Protein AF-A0A3D0FY95-F1 (afdb_monomer_lite)

Secondary structure (DSSP, 8-state):
-EEEEEEESSSSSHHHHHHHHHHHHTTTTEEEEEEESS--PPPHHHHHHHHTTT---TTPPP-BHHHHHHTT--BSEEEE-S-TTTT--PPP-TTBS-EEE--PPPGGG--S-HHHHHHHHHHHHHHHHHHHHHHHHHT------PPPPP------------TTEEE-TTGGGGEEE-TTSS-EEES--GGGSSSHHHHHHTHHHHHHHHHHHHHHHHHT-TTSTT-PPBHHHHHHHHHHHHHHHSPPTTPPP-HHHHHHHHHHHHHHHT--EEEEEEEE-SSSTT---SHHHHHHHHHHHHTT--EEEEES--TT-TT--TTEEEEEEEEEE-TTSSSEEEEEEETTEEEEEEHHHHHHH-SS-EEEEEEEE--

Sequence (375 aa):
MIKVLFVCVHNSARSQMAEAFLNRLGNGDFIAESAGLEPGVLNPFVVKAMSEIGYDISQNPTKSVFDFFREGRTYRYVIKVCDQIHGQRCPVFPGALHAIDWNLEDPAQAEGSDEDKLQKAREIRDQIKARVEEFLENHRIVTTRLTSYMDDEPTHTNRFDRASGIALSNIDSFKILDKTSTHESWGARSSWYATEWQWKSGSGPVVATNYILYLFRNQLMNNSGNMKFDKDQCALLMEEVWRYVTPQPNEPLSTVRFSNGLHDYADYKGFNIHNRFMNVGDGLTFRTNLSPYVTFIEKSIKNDLPVSFLVIDKGEEENLENQTWYTLVAIESSDDSKRVFVDVLSENEIKRVDLMKWYQTSLGGGGFVSSVLEK

pLDDT: mean 78.45, std 17.65, range [23.23, 97.69]

Structure (mmCIF, N/CA/C/O backbone):
data_AF-A0A3D0FY95-F1
#
_entry.id   AF-A0A3D0FY95-F1
#
loop_
_atom_site.group_PDB
_atom_site.id
_atom_site.type_symbol
_atom_site.label_atom_id
_atom_site.label_alt_id
_atom_site.label_comp_id
_atom_site.label_asym_id
_atom_site.label_entity_id
_atom_site.label_seq_id
_atom_site.pdbx_PDB_ins_code
_atom_site.Cartn_x
_atom_site.Cartn_y
_atom_site.Cartn_z
_atom_site.occupancy
_atom_site.B_iso_or_equiv
_atom_site.auth_seq_id
_atom_site.auth_comp_id
_atom_site.auth_asym_id
_atom_site.auth_atom_id
_atom_site.pdbx_PDB_model_num
ATOM 1 N N . MET A 1 1 ? -22.203 1.501 5.067 1.00 70.38 1 MET A N 1
ATOM 2 C CA . MET A 1 1 ? -22.234 1.391 6.539 1.00 70.38 1 MET A CA 1
ATOM 3 C C . MET A 1 1 ? -20.849 0.987 7.025 1.00 70.38 1 MET A C 1
ATOM 5 O O . MET A 1 1 ? -20.309 0.001 6.535 1.00 70.38 1 MET A O 1
ATOM 9 N N . ILE A 1 2 ? -20.233 1.791 7.888 1.00 78.75 2 ILE A N 1
ATOM 10 C CA . ILE A 1 2 ? -18.832 1.667 8.309 1.00 78.75 2 ILE A CA 1
ATOM 11 C C . ILE A 1 2 ? -18.745 0.825 9.588 1.00 78.75 2 ILE A C 1
ATOM 13 O O . ILE A 1 2 ? -19.266 1.234 10.619 1.00 78.75 2 ILE A O 1
ATOM 17 N N . LYS A 1 3 ? -18.069 -0.332 9.547 1.00 88.25 3 LYS A N 1
ATOM 18 C CA . LYS A 1 3 ? -17.849 -1.158 10.748 1.00 88.25 3 LYS A CA 1
ATOM 19 C C . LYS A 1 3 ? -16.636 -0.672 11.548 1.00 88.25 3 LYS A C 1
ATOM 21 O O . LYS A 1 3 ? -15.547 -0.557 10.984 1.00 88.25 3 LYS A O 1
ATOM 26 N N . VAL A 1 4 ? -16.805 -0.451 12.846 1.00 90.75 4 VAL A N 1
ATOM 27 C CA . VAL A 1 4 ? -15.765 0.000 13.783 1.00 90.75 4 VAL A CA 1
ATOM 28 C C . VAL A 1 4 ? -15.653 -0.989 14.939 1.00 90.75 4 VAL A C 1
ATOM 30 O O . VAL A 1 4 ? -16.667 -1.375 15.507 1.00 90.75 4 VAL A O 1
ATOM 33 N N . LEU A 1 5 ? -14.437 -1.395 15.293 1.00 92.56 5 LEU A N 1
ATOM 34 C CA . LEU A 1 5 ? -14.151 -2.234 16.452 1.00 92.56 5 LEU A CA 1
ATOM 35 C C . LEU A 1 5 ? -13.398 -1.429 17.510 1.00 92.56 5 LEU A C 1
ATOM 37 O O . LEU A 1 5 ? -12.286 -0.977 17.263 1.00 92.56 5 LEU A O 1
ATOM 41 N N . PHE A 1 6 ? -13.953 -1.311 18.709 1.00 92.12 6 PHE A N 1
ATOM 42 C CA . PHE A 1 6 ? -13.253 -0.760 19.866 1.00 92.12 6 PHE A CA 1
ATOM 43 C C . PHE A 1 6 ? -12.564 -1.873 20.658 1.00 92.12 6 PHE A C 1
ATOM 45 O O . PHE A 1 6 ? -13.224 -2.758 21.204 1.00 92.12 6 PHE A O 1
ATOM 52 N N . VAL A 1 7 ? -11.239 -1.816 20.766 1.00 85.81 7 VAL A N 1
ATOM 53 C CA . VAL A 1 7 ? -10.442 -2.829 21.471 1.00 85.81 7 VAL A CA 1
ATOM 54 C C . VAL A 1 7 ? -9.915 -2.262 22.778 1.00 85.81 7 VAL A C 1
ATOM 56 O O . VAL A 1 7 ? -9.316 -1.184 22.806 1.00 85.81 7 VAL A O 1
ATOM 59 N N . CYS A 1 8 ? -10.108 -3.008 23.867 1.00 81.31 8 CYS A N 1
ATOM 60 C CA . CYS A 1 8 ? -9.356 -2.778 25.097 1.00 81.31 8 CYS A CA 1
ATOM 61 C C . CYS A 1 8 ? -8.835 -4.078 25.725 1.00 81.31 8 CYS A C 1
ATOM 63 O O . CYS A 1 8 ? -8.935 -5.134 25.110 1.00 81.31 8 CYS A O 1
ATOM 65 N N . VAL A 1 9 ? -8.252 -4.023 26.927 1.00 79.56 9 VAL A N 1
ATOM 66 C CA . VAL A 1 9 ? -7.772 -5.237 27.612 1.00 79.56 9 VAL A CA 1
ATOM 67 C C . VAL A 1 9 ? -8.953 -6.125 28.016 1.00 79.56 9 VAL A C 1
ATOM 69 O O . VAL A 1 9 ? -9.066 -7.243 27.529 1.00 79.56 9 VAL A O 1
ATOM 72 N N . HIS A 1 10 ? -9.885 -5.604 28.820 1.00 82.62 10 HIS A N 1
ATOM 73 C CA . HIS A 1 10 ? -10.921 -6.427 29.464 1.00 82.62 10 HIS A CA 1
ATOM 74 C C . HIS A 1 10 ? -12.315 -6.368 28.827 1.00 82.62 10 HIS A C 1
ATOM 76 O O . HIS A 1 10 ? -13.218 -7.084 29.246 1.00 82.62 10 HIS A O 1
ATOM 82 N N . ASN A 1 11 ? -12.541 -5.462 27.874 1.00 89.69 11 ASN A N 1
ATOM 83 C CA . ASN A 1 11 ? -13.871 -5.141 27.333 1.00 89.69 11 ASN A CA 1
ATOM 84 C C . ASN A 1 11 ? -14.953 -4.860 28.394 1.00 89.69 11 ASN A C 1
ATOM 86 O O . ASN A 1 11 ? -16.137 -5.069 28.155 1.00 89.69 11 ASN A O 1
ATOM 90 N N . SER A 1 12 ? -14.545 -4.351 29.558 1.00 87.56 12 SER A N 1
ATOM 91 C CA . SER A 1 12 ? -15.410 -4.131 30.722 1.00 87.56 12 SER A CA 1
ATOM 92 C C . SER A 1 12 ? -15.819 -2.674 30.947 1.00 87.56 12 SER A C 1
ATOM 94 O O . SER A 1 12 ? -16.666 -2.406 31.795 1.00 87.56 12 SER A O 1
ATOM 96 N N . ALA A 1 13 ? -15.196 -1.723 30.244 1.00 88.88 13 ALA A N 1
ATOM 97 C CA . ALA A 1 13 ? -15.361 -0.292 30.504 1.00 88.88 13 ALA A CA 1
ATOM 98 C C . ALA A 1 13 ? -15.285 0.552 29.219 1.00 88.88 13 ALA A C 1
ATOM 100 O O . ALA A 1 13 ? -16.272 0.699 28.505 1.00 88.88 13 ALA A O 1
ATOM 101 N N . ARG A 1 14 ? -14.096 1.080 28.899 1.00 90.06 14 ARG A N 1
ATOM 102 C CA . ARG A 1 14 ? -13.860 2.076 27.836 1.00 90.06 14 ARG A CA 1
ATOM 103 C C . ARG A 1 14 ? -14.440 1.674 26.475 1.00 90.06 14 ARG A C 1
ATOM 105 O O . ARG A 1 14 ? -15.158 2.449 25.852 1.00 90.06 14 ARG A O 1
ATOM 112 N N . SER A 1 15 ? -14.178 0.445 26.027 1.00 91.56 15 SER A N 1
ATOM 113 C CA . SER A 1 15 ? -14.644 -0.012 24.714 1.00 91.56 15 SER A CA 1
ATOM 114 C C . SER A 1 15 ? -16.159 -0.246 24.654 1.00 91.56 15 SER A C 1
ATOM 116 O O . SER A 1 15 ? -16.748 -0.034 23.600 1.00 91.56 15 SER A O 1
ATOM 118 N N . GLN A 1 16 ? -16.804 -0.572 25.781 1.00 95.06 16 GLN A N 1
ATOM 119 C CA . GLN A 1 16 ? -18.266 -0.695 25.882 1.00 95.06 16 GLN A CA 1
ATOM 120 C C . GLN A 1 16 ? -18.952 0.672 25.788 1.00 95.06 16 GLN A C 1
ATOM 122 O O . GLN A 1 16 ? -19.933 0.826 25.064 1.00 95.06 16 GLN A O 1
ATOM 127 N N . MET A 1 17 ? -18.406 1.685 26.476 1.00 95.50 17 MET A N 1
ATOM 128 C CA . MET A 1 17 ? -18.903 3.060 26.362 1.00 95.50 17 MET A CA 1
ATOM 129 C C . MET A 1 17 ? -18.782 3.566 24.920 1.00 95.50 17 MET A C 1
ATOM 131 O O . MET A 1 17 ? -19.734 4.121 24.378 1.00 95.50 17 MET A O 1
ATOM 135 N N . ALA A 1 18 ? -17.628 3.337 24.284 1.00 94.94 18 ALA A N 1
ATOM 136 C CA . ALA A 1 18 ? -17.370 3.776 22.916 1.00 94.94 18 ALA A CA 1
ATOM 137 C C . ALA A 1 18 ? -18.291 3.087 21.889 1.00 94.94 18 ALA A C 1
ATOM 139 O O . ALA A 1 18 ? -18.842 3.766 21.023 1.00 94.94 18 ALA A O 1
ATOM 140 N N . GLU A 1 19 ? -18.524 1.772 22.025 1.00 96.25 19 GLU A N 1
ATOM 141 C CA . GLU A 1 19 ? -19.503 1.028 21.215 1.00 96.25 19 GLU A CA 1
ATOM 142 C C . GLU A 1 19 ? -20.902 1.649 21.334 1.00 96.25 19 GLU A C 1
ATOM 144 O O . GLU A 1 19 ? -21.544 1.939 20.323 1.00 96.25 19 GLU A O 1
ATOM 149 N N . ALA A 1 20 ? -21.356 1.905 22.564 1.00 96.12 20 ALA A N 1
ATOM 150 C CA . ALA A 1 20 ? -22.682 2.456 22.824 1.00 96.12 20 ALA A CA 1
ATOM 151 C C . ALA A 1 20 ? -22.851 3.878 22.259 1.00 96.12 20 ALA A C 1
ATOM 153 O O . ALA A 1 20 ? -23.866 4.174 21.623 1.00 96.12 20 ALA A O 1
ATOM 154 N N . PHE A 1 21 ? -21.856 4.750 22.449 1.00 96.56 21 PHE A N 1
ATOM 155 C CA . PHE A 1 21 ? -21.890 6.106 21.906 1.00 96.56 21 PHE A CA 1
ATOM 156 C C . PHE A 1 21 ? -21.887 6.114 20.382 1.00 96.56 21 PHE A C 1
ATOM 158 O O . PHE A 1 21 ? -22.736 6.777 19.791 1.00 96.56 21 PHE A O 1
ATOM 165 N N . LEU A 1 22 ? -20.984 5.369 19.735 1.00 94.44 22 LEU A N 1
ATOM 166 C CA . LEU A 1 22 ? -20.865 5.415 18.279 1.00 94.44 22 LEU A CA 1
ATOM 167 C C . LEU A 1 22 ? -22.113 4.845 17.593 1.00 94.44 22 LEU A C 1
ATOM 169 O O . LEU A 1 22 ? -22.592 5.436 16.629 1.00 94.44 22 LEU A O 1
ATOM 173 N N . ASN A 1 23 ? -22.689 3.759 18.120 1.00 93.75 23 ASN A N 1
ATOM 174 C CA . ASN A 1 23 ? -23.927 3.195 17.576 1.00 93.75 23 ASN A CA 1
ATOM 175 C C . ASN A 1 23 ? -25.117 4.162 17.689 1.00 93.75 23 ASN A C 1
ATOM 177 O O . ASN A 1 23 ? -25.965 4.188 16.798 1.00 93.75 23 ASN A O 1
ATOM 181 N N . ARG A 1 24 ? -25.192 4.972 18.754 1.00 93.19 24 ARG A N 1
ATOM 182 C CA . ARG A 1 24 ? -26.292 5.932 18.928 1.00 93.19 24 ARG A CA 1
ATOM 183 C C . ARG A 1 24 ? -26.077 7.234 18.164 1.00 93.19 24 ARG A C 1
ATOM 185 O O . ARG A 1 24 ? -27.011 7.730 17.548 1.00 93.19 24 ARG A O 1
ATOM 192 N N . LEU A 1 25 ? -24.873 7.796 18.227 1.00 90.94 25 LEU A N 1
ATOM 193 C CA . LEU A 1 25 ? -24.543 9.091 17.624 1.00 90.94 25 LEU A CA 1
ATOM 194 C C . LEU A 1 25 ? -24.271 8.978 16.117 1.00 90.94 25 LEU A C 1
ATOM 196 O O . LEU A 1 25 ? -24.477 9.938 15.380 1.00 90.94 25 LEU A O 1
ATOM 200 N N . GLY A 1 26 ? -23.847 7.801 15.648 1.00 84.44 26 GLY A N 1
ATOM 201 C CA . GLY A 1 26 ? -23.534 7.535 14.246 1.00 84.44 26 GLY A CA 1
ATOM 202 C C . GLY A 1 26 ? -24.746 7.397 13.322 1.00 84.44 26 GLY A C 1
ATOM 203 O O . GLY A 1 26 ? -24.543 7.185 12.133 1.00 84.44 26 GLY A O 1
ATOM 204 N N . ASN A 1 27 ? -25.983 7.490 13.835 1.00 81.25 27 ASN A N 1
ATOM 205 C CA . ASN A 1 27 ? -27.241 7.556 13.068 1.00 81.25 27 ASN A CA 1
ATOM 206 C C . ASN A 1 27 ? -27.396 6.526 11.923 1.00 81.25 27 ASN A C 1
ATOM 208 O O . ASN A 1 27 ? -28.059 6.796 10.925 1.00 81.25 27 ASN A O 1
ATOM 212 N N . GLY A 1 28 ? -26.811 5.332 12.066 1.00 80.50 28 GLY A N 1
ATOM 213 C CA . GLY A 1 28 ? -26.878 4.262 11.062 1.00 80.50 28 GLY A CA 1
ATOM 214 C C . GLY A 1 28 ? -25.803 4.312 9.968 1.00 80.50 28 GLY A C 1
ATOM 215 O O . GLY A 1 28 ? -25.707 3.373 9.180 1.00 80.50 28 GLY A O 1
ATOM 216 N N . ASP A 1 29 ? -24.944 5.335 9.941 1.00 79.12 29 ASP A N 1
ATOM 217 C CA . ASP A 1 29 ? -23.782 5.378 9.042 1.00 79.12 29 ASP A CA 1
ATOM 218 C C . ASP A 1 29 ? -22.660 4.443 9.520 1.00 79.12 29 ASP A C 1
ATOM 220 O O . ASP A 1 29 ? -21.903 3.893 8.708 1.00 79.12 29 ASP A O 1
ATOM 224 N N . PHE A 1 30 ? -22.602 4.203 10.833 1.00 87.81 30 PHE A N 1
ATOM 225 C CA . PHE A 1 30 ? -21.614 3.372 11.516 1.00 87.81 30 PHE A CA 1
ATOM 226 C C . PHE A 1 30 ? -22.269 2.181 12.230 1.00 87.81 30 PHE A C 1
ATOM 228 O O . PHE A 1 30 ? -23.355 2.304 12.789 1.00 87.81 30 PHE A O 1
ATOM 235 N N . ILE A 1 31 ? -21.568 1.044 12.244 1.00 92.44 31 ILE A N 1
ATOM 236 C CA . ILE A 1 31 ? -21.821 -0.084 13.150 1.00 92.44 31 ILE A CA 1
ATOM 237 C C . ILE A 1 31 ? -20.593 -0.241 14.032 1.00 92.44 31 ILE A C 1
ATOM 239 O O . ILE A 1 31 ? -19.513 -0.560 13.535 1.00 92.44 31 ILE A O 1
ATOM 243 N N . ALA A 1 32 ? -20.762 -0.065 15.333 1.00 94.62 32 ALA A N 1
ATOM 244 C CA . ALA A 1 32 ? -19.720 -0.274 16.319 1.00 94.62 32 ALA A CA 1
ATOM 245 C C . ALA A 1 32 ? -19.859 -1.646 16.987 1.00 94.62 32 ALA A C 1
ATOM 247 O O . ALA A 1 32 ? -20.955 -2.055 17.364 1.00 94.62 32 ALA A O 1
ATOM 248 N N . GLU A 1 33 ? -18.731 -2.318 17.182 1.00 95.31 33 GLU A N 1
ATOM 249 C CA . GLU A 1 33 ? -18.579 -3.492 18.036 1.00 95.31 33 GLU A CA 1
ATOM 250 C C . GLU A 1 33 ? -17.403 -3.245 18.993 1.00 95.31 33 GLU A C 1
ATOM 252 O O . GLU A 1 33 ? -16.516 -2.443 18.704 1.00 95.31 33 GLU A O 1
ATOM 257 N N . SER A 1 34 ? -17.355 -3.929 20.132 1.00 93.75 34 SER A N 1
ATOM 258 C CA . SER A 1 34 ? -16.210 -3.897 21.043 1.00 93.75 34 SER A CA 1
ATOM 259 C C . SER A 1 34 ? -15.743 -5.289 21.441 1.00 93.75 34 SER A C 1
ATOM 261 O O . SER A 1 34 ? -16.528 -6.238 21.448 1.00 93.75 34 SER A O 1
ATOM 263 N N . ALA A 1 35 ? -14.452 -5.406 21.750 1.00 88.00 35 ALA A N 1
ATOM 264 C CA . ALA A 1 35 ? -13.840 -6.650 22.197 1.00 88.00 35 ALA A CA 1
ATOM 265 C C . ALA A 1 35 ? -12.638 -6.413 23.123 1.00 88.00 35 ALA A C 1
ATOM 267 O O . ALA A 1 35 ? -12.110 -5.300 23.240 1.00 88.00 35 ALA A O 1
ATOM 268 N N . GLY A 1 36 ? -12.240 -7.480 23.814 1.00 81.00 36 GLY A N 1
ATOM 269 C CA . GLY A 1 36 ? -11.175 -7.511 24.810 1.00 81.00 36 GLY A CA 1
ATOM 270 C C . GLY A 1 36 ? -10.150 -8.595 24.508 1.00 81.00 36 GLY A C 1
ATOM 271 O O . GLY A 1 36 ? -10.507 -9.640 23.963 1.00 81.00 36 GLY A O 1
ATOM 272 N N . LEU A 1 37 ? -8.890 -8.361 24.876 1.00 70.19 37 LEU A N 1
ATOM 273 C CA . LEU A 1 37 ? -7.862 -9.406 24.876 1.00 70.19 37 LEU A CA 1
ATOM 274 C C . LEU A 1 37 ? -8.186 -10.486 25.917 1.00 70.19 37 LEU A C 1
ATOM 276 O O . LEU A 1 37 ? -8.173 -11.674 25.606 1.00 70.19 37 LEU A O 1
ATOM 280 N N . GLU A 1 38 ? -8.536 -10.047 27.123 1.00 77.00 38 GLU A N 1
ATOM 281 C CA . GLU A 1 38 ? -8.868 -10.878 28.278 1.00 77.00 38 GLU A CA 1
ATOM 282 C C . GLU A 1 38 ? -10.241 -10.444 28.810 1.00 77.00 38 GLU A C 1
ATOM 284 O O . GLU A 1 38 ? -10.312 -9.674 29.769 1.00 77.00 38 GLU A O 1
ATOM 289 N N . PRO A 1 39 ? -11.353 -10.846 28.160 1.00 82.75 39 PRO A N 1
ATOM 290 C CA . PRO A 1 39 ? -12.690 -10.399 28.540 1.00 82.75 39 PRO A CA 1
ATOM 291 C C . PRO A 1 39 ? -12.965 -10.625 30.029 1.00 82.75 39 PRO A C 1
ATOM 293 O O . PRO A 1 39 ? -12.901 -11.748 30.523 1.00 82.75 39 PRO A O 1
ATOM 296 N N . GLY A 1 40 ? -13.250 -9.538 30.741 1.00 85.38 40 GLY A N 1
ATOM 297 C CA . GLY A 1 40 ? -13.528 -9.544 32.173 1.00 85.38 40 GLY A CA 1
ATOM 298 C C . GLY A 1 40 ? -15.020 -9.431 32.475 1.00 85.38 40 GLY A C 1
ATOM 299 O O . GLY A 1 40 ? -15.874 -9.679 31.626 1.00 85.38 40 GLY A O 1
ATOM 300 N N . VAL A 1 41 ? -15.339 -8.998 33.693 1.00 88.56 41 VAL A N 1
ATOM 301 C CA . VAL A 1 41 ? -16.712 -8.664 34.101 1.00 88.56 41 VAL A CA 1
ATOM 302 C C . VAL A 1 41 ? -16.996 -7.202 33.770 1.00 88.56 41 VAL A C 1
ATOM 304 O O . VAL A 1 41 ? -16.148 -6.340 34.009 1.00 88.56 41 VAL A O 1
ATOM 307 N N . LEU A 1 42 ? -18.182 -6.914 33.229 1.00 91.81 42 LEU A N 1
ATOM 308 C CA . LEU A 1 42 ? -18.624 -5.549 32.947 1.00 91.81 42 LEU A CA 1
ATOM 309 C C . LEU A 1 42 ? -18.599 -4.698 34.227 1.00 91.81 42 LEU A C 1
ATOM 311 O O . LEU A 1 42 ? -19.132 -5.097 35.262 1.00 91.81 42 LEU A O 1
ATOM 315 N N . ASN A 1 43 ? -17.967 -3.525 34.165 1.00 90.31 43 ASN A N 1
ATOM 316 C CA . ASN A 1 43 ? -17.759 -2.699 35.348 1.00 90.31 43 ASN A CA 1
ATOM 317 C C . ASN A 1 43 ? -19.092 -2.050 35.798 1.00 90.31 43 ASN A C 1
ATOM 319 O O . ASN A 1 43 ? -19.678 -1.277 35.033 1.00 90.31 43 ASN A O 1
ATOM 323 N N . PRO A 1 44 ? -19.565 -2.286 37.038 1.00 93.12 44 PRO A N 1
ATOM 324 C CA . PRO A 1 44 ? -20.855 -1.770 37.505 1.00 93.12 44 PRO A CA 1
ATOM 325 C C . PRO A 1 44 ? -20.913 -0.236 37.592 1.00 93.12 44 PRO A C 1
ATOM 327 O O . PRO A 1 44 ? -21.971 0.352 37.364 1.00 93.12 44 PRO A O 1
ATOM 330 N N . PHE A 1 45 ? -19.788 0.435 37.856 1.00 93.19 45 PHE A N 1
ATOM 331 C CA . PHE A 1 45 ? -19.717 1.901 37.860 1.00 93.19 45 PHE A CA 1
ATOM 332 C C . PHE A 1 45 ? -19.869 2.479 36.452 1.00 93.19 45 PHE A C 1
ATOM 334 O O . PHE A 1 45 ? -20.475 3.532 36.280 1.00 93.19 45 PHE A O 1
ATOM 341 N N . VAL A 1 46 ? -19.389 1.760 35.433 1.00 92.88 46 VAL A N 1
ATOM 342 C CA . VAL A 1 46 ? -19.565 2.124 34.020 1.00 92.88 46 VAL A CA 1
ATOM 343 C C . VAL A 1 46 ? -21.023 1.966 33.600 1.00 92.88 46 VAL A C 1
ATOM 345 O O . VAL A 1 46 ? -21.566 2.863 32.960 1.00 92.88 46 VAL A O 1
ATOM 348 N N . VAL A 1 47 ? -21.690 0.890 34.033 1.00 95.38 47 VAL A N 1
ATOM 349 C CA . VAL A 1 47 ? -23.137 0.706 33.823 1.00 95.38 47 VAL A CA 1
ATOM 350 C C . VAL A 1 47 ? -23.925 1.862 34.444 1.00 95.38 47 VAL A C 1
ATOM 352 O O . VAL A 1 47 ? -24.768 2.456 33.774 1.00 95.38 47 VAL A O 1
ATOM 355 N N . LYS A 1 48 ? -23.618 2.224 35.697 1.00 93.94 48 LYS A N 1
ATOM 356 C CA . LYS A 1 48 ? -24.278 3.334 36.401 1.00 93.94 48 LYS A CA 1
ATOM 357 C C . LYS A 1 48 ? -24.010 4.688 35.729 1.00 93.94 48 LYS A C 1
ATOM 359 O O . LYS A 1 48 ? -24.940 5.453 35.514 1.00 93.94 48 LYS A O 1
ATOM 364 N N . ALA A 1 49 ? -22.768 4.971 35.337 1.00 95.38 49 ALA A N 1
ATOM 365 C CA . ALA A 1 49 ? -22.415 6.222 34.664 1.00 95.38 49 ALA A CA 1
ATOM 366 C C . ALA A 1 49 ? -23.077 6.360 33.279 1.00 95.38 49 ALA A C 1
ATOM 368 O O . ALA A 1 49 ? -23.448 7.465 32.882 1.00 95.38 49 ALA A O 1
ATOM 369 N N . MET A 1 50 ? -23.234 5.265 32.529 1.00 97.12 50 MET A N 1
ATOM 370 C CA . MET A 1 50 ? -23.919 5.280 31.229 1.00 97.12 50 MET A CA 1
ATOM 371 C C . MET A 1 50 ? -25.442 5.405 31.383 1.00 97.12 50 MET A C 1
ATOM 373 O O . MET A 1 50 ? -26.077 6.133 30.615 1.00 97.12 50 MET A O 1
ATOM 377 N N . SER A 1 51 ? -26.036 4.770 32.399 1.00 96.25 51 SER A N 1
ATOM 378 C CA . SER A 1 51 ? -27.483 4.849 32.630 1.00 96.25 51 SER A CA 1
ATOM 379 C C . SER A 1 51 ? -27.939 6.253 33.042 1.00 96.25 51 SER A C 1
ATOM 381 O O . SER A 1 51 ? -29.011 6.681 32.614 1.00 96.25 51 SER A O 1
ATOM 383 N N . GLU A 1 52 ? -27.100 7.013 33.759 1.00 96.31 52 GLU A N 1
ATOM 384 C CA . GLU A 1 52 ? -27.338 8.429 34.101 1.00 96.31 52 GLU A CA 1
ATOM 385 C C . GLU A 1 52 ? -27.624 9.312 32.875 1.00 96.31 52 GLU A C 1
ATOM 387 O O . GLU A 1 52 ? -28.380 10.276 32.970 1.00 96.31 52 GLU A O 1
ATOM 392 N N . ILE A 1 53 ? -27.051 8.975 31.715 1.00 95.69 53 ILE A N 1
ATOM 393 C CA . ILE A 1 53 ? -27.240 9.706 30.453 1.00 95.69 53 ILE A CA 1
ATOM 394 C C . ILE A 1 53 ? -28.117 8.938 29.450 1.00 95.69 53 ILE A C 1
ATOM 396 O O . ILE A 1 53 ? -28.143 9.253 28.259 1.00 95.69 53 ILE A O 1
ATOM 400 N N . GLY A 1 54 ? -28.846 7.924 29.924 1.00 94.81 54 GLY A N 1
ATOM 401 C CA . GLY A 1 54 ? -29.838 7.186 29.146 1.00 94.81 54 GLY A CA 1
ATOM 402 C C . GLY A 1 54 ? -29.267 6.132 28.196 1.00 94.81 54 GLY A C 1
ATOM 403 O O . GLY A 1 54 ? -29.905 5.846 27.180 1.00 94.81 54 GLY A O 1
ATOM 404 N N . TYR A 1 55 ? -28.085 5.578 28.479 1.00 94.75 55 TYR A N 1
ATOM 405 C CA . TYR A 1 55 ? -27.509 4.440 27.756 1.00 94.75 55 TYR A CA 1
ATO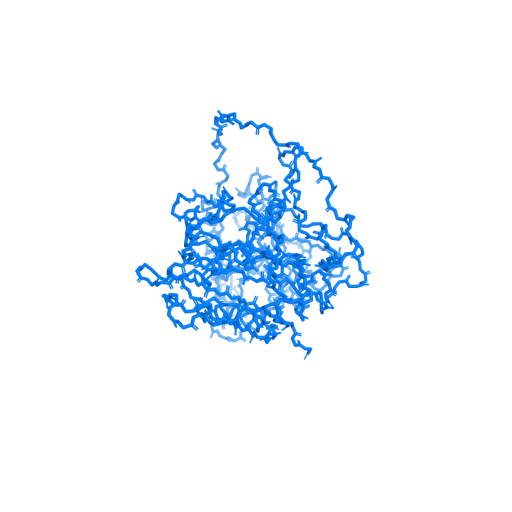M 406 C C . TYR A 1 55 ? -27.503 3.210 28.667 1.00 94.75 55 TYR A C 1
ATOM 408 O O . TYR A 1 55 ? -26.771 3.168 29.655 1.00 94.75 55 TYR A O 1
ATOM 416 N N . ASP A 1 56 ? -28.304 2.200 28.332 1.00 93.56 56 ASP A N 1
ATOM 417 C CA . ASP A 1 56 ? -28.272 0.919 29.036 1.00 93.56 56 ASP A CA 1
ATOM 418 C C . ASP A 1 56 ? -27.280 -0.027 28.356 1.00 93.56 56 ASP A C 1
ATOM 420 O O . ASP A 1 56 ? -27.458 -0.413 27.203 1.00 93.56 56 ASP A O 1
ATOM 424 N N . ILE A 1 57 ? -26.223 -0.374 29.086 1.00 94.75 57 ILE A N 1
ATOM 425 C CA . ILE A 1 57 ? -25.217 -1.364 28.684 1.00 94.75 57 ILE A CA 1
ATOM 426 C C . ILE A 1 57 ? -25.200 -2.567 29.635 1.00 94.75 57 ILE A C 1
ATOM 428 O O . ILE A 1 57 ? -24.310 -3.403 29.540 1.00 94.75 57 ILE A O 1
ATOM 432 N N . SER A 1 58 ? -26.149 -2.661 30.577 1.00 92.69 58 SER A N 1
ATOM 433 C CA . SER A 1 58 ? -26.132 -3.643 31.673 1.00 92.69 58 SER A CA 1
ATOM 434 C C . SER A 1 58 ? -26.156 -5.100 31.205 1.00 92.69 58 SER A C 1
ATOM 436 O O . SER A 1 58 ? -25.681 -5.978 31.922 1.00 92.69 58 SER A O 1
ATOM 438 N N . GLN A 1 59 ? -26.689 -5.348 30.005 1.00 92.69 59 GLN A N 1
ATOM 439 C CA . GLN A 1 59 ? -26.779 -6.669 29.378 1.00 92.69 59 GLN A CA 1
ATOM 440 C C . GLN A 1 59 ? -25.714 -6.901 28.297 1.00 92.69 59 GLN A C 1
ATOM 442 O O . GLN A 1 59 ? -25.751 -7.923 27.611 1.00 92.69 59 GLN A O 1
ATOM 447 N N . ASN A 1 60 ? -24.769 -5.972 28.111 1.00 93.00 60 ASN A N 1
ATOM 448 C CA . ASN A 1 60 ? -23.740 -6.140 27.095 1.00 93.00 60 ASN A CA 1
ATOM 449 C C . ASN A 1 60 ? -22.770 -7.261 27.494 1.00 93.00 60 ASN A C 1
ATOM 451 O O . ASN A 1 60 ? -22.193 -7.215 28.586 1.00 93.00 60 ASN A O 1
ATOM 455 N N . PRO A 1 61 ? -22.517 -8.240 26.608 1.00 90.94 61 PRO A N 1
ATOM 456 C CA . PRO A 1 61 ? -21.502 -9.245 26.860 1.00 90.94 61 PRO A CA 1
ATOM 457 C C . PRO A 1 61 ? -20.104 -8.634 26.730 1.00 90.94 61 PRO A C 1
ATOM 459 O O . PRO A 1 61 ? -19.858 -7.764 25.885 1.00 90.94 61 PRO A O 1
ATOM 462 N N . THR A 1 62 ? -19.167 -9.145 27.524 1.00 90.88 62 THR A N 1
ATOM 463 C CA . THR A 1 62 ? -17.739 -8.955 27.276 1.00 90.88 62 THR A CA 1
ATOM 464 C C . THR A 1 62 ? -17.282 -10.011 26.267 1.00 90.88 62 THR A C 1
ATOM 466 O O . THR A 1 62 ? -17.578 -11.197 26.397 1.00 90.88 62 THR A O 1
ATOM 469 N N . LYS A 1 63 ? -16.639 -9.567 25.187 1.00 90.62 63 LYS A N 1
ATOM 470 C CA . LYS A 1 63 ? -16.389 -10.366 23.977 1.00 90.62 63 LYS A CA 1
ATOM 471 C C . LYS A 1 63 ? -14.890 -10.503 23.742 1.00 90.62 63 LYS A C 1
ATOM 473 O O . LYS A 1 63 ? -14.156 -9.529 23.922 1.00 90.62 63 LYS A O 1
ATOM 478 N N . SER A 1 64 ? -14.421 -11.684 23.330 1.00 81.75 64 SER A N 1
ATOM 479 C CA . SER A 1 64 ? -13.003 -11.877 23.010 1.00 81.75 64 SER A CA 1
ATOM 480 C C . SER A 1 64 ? -12.682 -11.387 21.608 1.00 81.75 64 SER A C 1
ATOM 482 O O . SER A 1 64 ? -13.344 -11.732 20.630 1.00 81.75 64 SER A O 1
ATOM 484 N N . VAL A 1 65 ? -11.589 -10.641 21.498 1.00 74.50 65 VAL A N 1
ATOM 485 C CA . VAL A 1 65 ? -11.034 -10.220 20.211 1.00 74.50 65 VAL A CA 1
ATOM 486 C C . VAL A 1 65 ? -10.622 -11.424 19.350 1.00 74.50 65 VAL A C 1
ATOM 488 O O . VAL A 1 65 ? -10.721 -11.376 18.126 1.00 74.50 65 VAL A O 1
ATOM 491 N N . PHE A 1 66 ? -10.237 -12.542 19.975 1.00 69.81 66 PHE A N 1
ATOM 492 C CA . PHE A 1 66 ? -9.884 -13.775 19.269 1.00 69.81 66 PHE A CA 1
ATOM 493 C C . PHE A 1 66 ? -11.097 -14.486 18.665 1.00 69.81 66 PHE A C 1
ATOM 495 O O . PHE A 1 66 ? -10.945 -15.160 17.648 1.00 69.81 66 PHE A O 1
ATOM 502 N N . ASP A 1 67 ? -12.286 -14.337 19.255 1.00 74.06 67 ASP A N 1
ATOM 503 C CA . ASP A 1 67 ? -13.518 -14.897 18.687 1.00 74.06 67 ASP A CA 1
ATOM 504 C C . ASP A 1 67 ? -13.851 -14.187 17.375 1.00 74.06 67 ASP A C 1
ATOM 506 O O . ASP A 1 67 ? -14.045 -14.831 16.347 1.00 74.06 67 ASP A O 1
ATOM 510 N N . PHE A 1 68 ? -13.778 -12.854 17.372 1.00 76.94 68 PHE A N 1
ATOM 511 C CA . PHE A 1 68 ? -14.020 -12.047 16.174 1.00 76.94 68 PHE A CA 1
ATOM 512 C C . PHE A 1 68 ? -13.034 -12.370 15.054 1.00 76.94 68 PHE A C 1
ATOM 514 O O . PHE A 1 68 ? -13.417 -12.418 13.885 1.00 76.94 68 PHE A O 1
ATOM 521 N N . PHE A 1 69 ? -11.775 -12.620 15.418 1.00 65.88 69 PHE A N 1
ATOM 522 C CA . PHE A 1 69 ? -10.758 -13.048 14.470 1.00 65.88 69 PHE A CA 1
ATOM 523 C C . PHE A 1 69 ? -11.057 -14.445 13.898 1.00 65.88 69 PHE A C 1
ATOM 525 O O . PHE A 1 69 ? -11.031 -14.621 12.682 1.00 65.88 69 PHE A O 1
ATOM 532 N N . ARG A 1 70 ? -11.405 -15.427 14.745 1.00 64.88 70 ARG A N 1
ATOM 533 C CA . ARG A 1 70 ? -11.764 -16.794 14.313 1.00 64.88 70 ARG A CA 1
ATOM 534 C C . ARG A 1 70 ? -12.995 -16.834 13.407 1.00 64.88 70 ARG A C 1
ATOM 536 O O . ARG A 1 70 ? -13.087 -17.697 12.542 1.00 64.88 70 ARG A O 1
ATOM 543 N N . GLU A 1 71 ? -13.914 -15.896 13.586 1.00 71.19 71 GLU A N 1
ATOM 544 C CA . GLU A 1 71 ? -15.107 -15.738 12.752 1.00 71.19 71 GLU A CA 1
ATOM 545 C C . GLU A 1 71 ? -14.841 -15.015 11.418 1.00 71.19 71 GLU A C 1
ATOM 547 O O . GLU A 1 71 ? -15.754 -14.877 10.605 1.00 71.19 71 GLU A O 1
ATOM 552 N N . GLY A 1 72 ? -13.615 -14.536 11.177 1.00 62.16 72 GLY A N 1
ATOM 553 C CA . GLY A 1 72 ? -13.256 -13.822 9.949 1.00 62.16 72 GLY A CA 1
ATOM 554 C C . GLY A 1 72 ? -13.887 -12.431 9.838 1.00 62.16 72 GLY A C 1
ATOM 555 O O . GLY A 1 72 ? -14.094 -11.934 8.730 1.00 62.16 72 GLY A O 1
ATOM 556 N N . ARG A 1 73 ? -14.233 -11.793 10.966 1.00 75.94 73 ARG A N 1
ATOM 557 C CA . ARG A 1 73 ? -14.828 -10.448 10.963 1.00 75.94 73 ARG A CA 1
ATOM 558 C C . ARG A 1 73 ? -13.808 -9.403 10.507 1.00 75.94 73 ARG A C 1
ATOM 560 O O . ARG A 1 73 ? -12.659 -9.418 10.935 1.00 75.94 73 ARG A O 1
ATOM 567 N N . THR A 1 74 ? -14.260 -8.440 9.706 1.00 71.31 74 THR A N 1
ATOM 568 C CA . THR A 1 74 ? -13.436 -7.324 9.209 1.00 71.31 74 THR A CA 1
ATOM 569 C C . THR A 1 74 ? -14.009 -5.974 9.629 1.00 71.31 74 THR A C 1
ATOM 571 O O . THR A 1 74 ? -15.232 -5.794 9.657 1.00 71.31 74 THR A O 1
ATOM 574 N N . TYR A 1 75 ? -13.132 -5.001 9.890 1.00 76.31 75 TYR A N 1
ATOM 575 C CA . TYR A 1 75 ? -13.510 -3.670 10.375 1.00 76.31 75 TYR A CA 1
ATOM 576 C C . TYR A 1 75 ? -12.796 -2.566 9.598 1.00 76.31 75 TYR A C 1
ATOM 578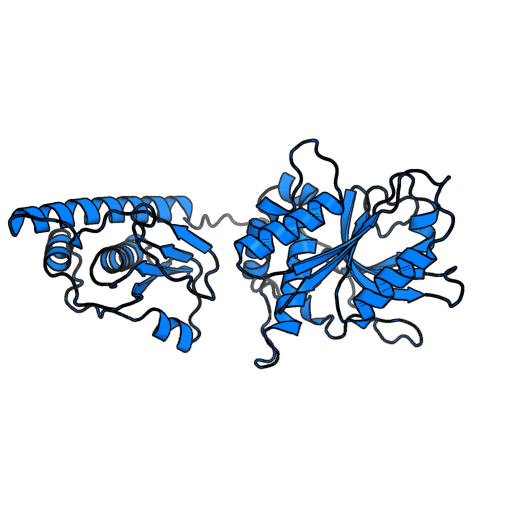 O O . TYR A 1 75 ? -11.601 -2.659 9.319 1.00 76.31 75 TYR A O 1
ATOM 586 N N . ARG A 1 76 ? -13.523 -1.483 9.293 1.00 72.31 76 ARG A N 1
ATOM 587 C CA . ARG A 1 76 ? -12.945 -0.283 8.675 1.00 72.31 76 ARG A CA 1
ATOM 588 C C . ARG A 1 76 ? -12.041 0.458 9.658 1.00 72.31 76 ARG A C 1
ATOM 590 O O . ARG A 1 76 ? -10.984 0.937 9.281 1.00 72.31 76 ARG A O 1
ATOM 597 N N . TYR A 1 77 ? -12.437 0.530 10.921 1.00 77.06 77 TYR A N 1
ATOM 598 C CA . TYR A 1 77 ? -11.620 1.126 11.972 1.00 77.06 77 TYR A CA 1
ATOM 599 C C . TYR A 1 77 ? -11.503 0.151 13.132 1.00 77.06 77 TYR A C 1
ATOM 601 O O . TYR A 1 77 ? -12.500 -0.417 13.563 1.00 77.06 77 TYR A O 1
ATOM 609 N N . VAL A 1 78 ? -10.296 -0.026 13.648 1.00 81.88 78 VAL A N 1
ATOM 610 C CA . VAL A 1 78 ? -10.023 -0.671 14.926 1.00 81.88 78 VAL A CA 1
ATOM 611 C C . VAL A 1 78 ? -9.439 0.390 15.841 1.00 81.88 78 VAL A C 1
ATOM 613 O O . VAL A 1 78 ? -8.336 0.883 15.625 1.00 81.88 78 VAL A O 1
ATOM 616 N N . ILE A 1 79 ? -10.200 0.780 16.850 1.00 85.25 79 ILE A N 1
ATOM 617 C CA . ILE A 1 79 ? -9.847 1.860 17.759 1.00 85.25 79 ILE A CA 1
ATOM 618 C C . ILE A 1 79 ? -9.412 1.243 19.085 1.00 85.25 79 ILE A C 1
ATOM 620 O O . ILE A 1 79 ? -10.214 0.674 19.828 1.00 85.25 79 ILE A O 1
ATOM 624 N N . LYS A 1 80 ? -8.120 1.347 19.379 1.00 82.06 80 LYS A N 1
ATOM 625 C CA . LYS A 1 80 ? -7.523 0.957 20.651 1.00 82.06 80 LYS A CA 1
ATOM 626 C C . LYS A 1 80 ? -7.796 2.064 21.664 1.00 82.06 80 LYS A C 1
ATOM 628 O O . LYS A 1 80 ? -7.311 3.187 21.540 1.00 82.06 80 LYS A O 1
ATOM 633 N N . VAL A 1 81 ? -8.583 1.740 22.685 1.00 75.44 81 VAL A N 1
ATOM 634 C CA . VAL A 1 81 ? -8.958 2.688 23.752 1.00 75.44 81 VAL A CA 1
ATOM 635 C C . VAL A 1 81 ? -8.136 2.486 25.031 1.00 75.44 81 VAL A C 1
ATOM 637 O O . VAL A 1 81 ? -8.500 2.992 26.087 1.00 75.44 81 VAL A O 1
ATOM 640 N N . CYS A 1 82 ? -7.049 1.714 24.948 1.00 69.00 82 CYS A N 1
ATOM 641 C CA . CYS A 1 82 ? -6.120 1.456 26.048 1.00 69.00 82 CYS A CA 1
ATOM 642 C C . CYS A 1 82 ? -5.115 2.590 26.229 1.00 69.00 82 CYS A C 1
ATOM 644 O O . CYS A 1 82 ? -4.844 3.335 25.291 1.00 69.00 82 CYS A O 1
ATOM 646 N N . ASP A 1 83 ? -4.488 2.632 27.399 1.00 60.28 83 ASP A N 1
ATOM 647 C CA . ASP A 1 83 ? -3.346 3.497 27.660 1.00 60.28 83 ASP A CA 1
ATOM 648 C C . ASP A 1 83 ? -2.047 2.759 27.298 1.00 60.28 83 ASP A C 1
ATOM 650 O O . ASP A 1 83 ? -1.521 1.961 28.081 1.00 60.28 83 ASP A O 1
ATOM 654 N N . GLN A 1 84 ? -1.548 2.984 26.079 1.00 50.38 84 GLN A N 1
ATOM 655 C CA . GLN A 1 84 ? -0.271 2.406 25.649 1.00 50.38 84 GLN A CA 1
ATOM 656 C C . GLN A 1 84 ? 0.938 3.108 26.292 1.00 50.38 84 GLN A C 1
ATOM 658 O O . GLN A 1 84 ? 2.016 2.516 26.352 1.00 50.38 84 GLN A O 1
ATOM 663 N N . ILE A 1 85 ? 0.765 4.330 26.809 1.00 38.91 85 ILE A N 1
ATOM 664 C CA . ILE A 1 85 ? 1.827 5.150 27.412 1.00 38.91 85 ILE A CA 1
ATOM 665 C C . ILE A 1 85 ? 2.261 4.549 28.760 1.00 38.91 85 ILE A C 1
ATOM 667 O O . ILE A 1 85 ? 3.445 4.569 29.088 1.00 38.91 85 ILE A O 1
ATOM 671 N N . HIS A 1 86 ? 1.339 3.900 29.478 1.00 40.84 86 HIS A N 1
ATOM 672 C CA . HIS A 1 86 ? 1.612 3.168 30.725 1.00 40.84 86 HIS A CA 1
ATOM 673 C C . HIS A 1 86 ? 1.799 1.649 30.534 1.00 40.84 86 HIS A C 1
ATOM 675 O O . HIS A 1 86 ? 1.694 0.873 31.484 1.00 40.84 86 HIS A O 1
ATOM 681 N N . GLY A 1 87 ? 2.099 1.196 29.310 1.00 40.91 87 GLY A N 1
ATOM 682 C CA . GLY A 1 87 ? 2.534 -0.181 29.051 1.00 40.91 87 GLY A CA 1
ATOM 683 C C . GLY A 1 87 ? 1.423 -1.225 28.881 1.00 40.91 87 GLY A C 1
ATOM 684 O O . GLY A 1 87 ? 1.728 -2.421 28.882 1.00 40.91 87 GLY A O 1
ATOM 685 N N . GLN A 1 88 ? 0.152 -0.831 28.689 1.00 50.06 88 GLN A N 1
ATOM 686 C CA . GLN A 1 88 ? -0.905 -1.792 28.341 1.00 50.06 88 GLN A CA 1
ATOM 687 C C . GLN A 1 88 ? -0.703 -2.303 26.901 1.00 50.06 88 GLN A C 1
ATOM 689 O O . GLN A 1 88 ? -0.927 -1.590 25.919 1.00 50.06 88 GLN A O 1
ATOM 694 N N . ARG A 1 89 ? -0.287 -3.569 26.762 1.00 46.16 89 ARG A N 1
ATOM 695 C CA . ARG A 1 89 ? -0.149 -4.249 25.464 1.00 46.16 89 ARG A CA 1
ATOM 696 C C . ARG A 1 89 ? -1.531 -4.609 24.918 1.00 46.16 89 ARG A C 1
ATOM 698 O O . ARG A 1 89 ? -2.090 -5.640 25.277 1.00 46.16 89 ARG A O 1
ATOM 705 N N . CYS A 1 90 ? -2.082 -3.764 24.049 1.00 50.03 90 CYS A N 1
ATOM 706 C CA . CYS A 1 90 ? -3.320 -4.078 23.332 1.00 50.03 90 CYS A CA 1
ATOM 707 C C . CYS A 1 90 ? -3.008 -4.762 21.988 1.00 50.03 90 CYS A C 1
ATOM 709 O O . CYS A 1 90 ? -2.117 -4.303 21.270 1.00 50.03 90 CYS A O 1
ATOM 711 N N . PRO A 1 91 ? -3.680 -5.886 21.673 1.00 47.16 91 PRO A N 1
ATOM 712 C CA . PRO A 1 91 ? -3.336 -6.717 20.526 1.00 47.16 91 PRO A CA 1
ATOM 713 C C . PRO A 1 91 ? -3.635 -6.007 19.206 1.00 47.16 91 PRO A C 1
ATOM 715 O O . PRO A 1 91 ? -4.578 -5.220 19.097 1.00 47.16 91 PRO A O 1
ATOM 718 N N . VAL A 1 92 ? -2.849 -6.336 18.183 1.00 52.09 92 VAL A N 1
ATOM 719 C CA . VAL A 1 92 ? -3.143 -5.984 16.791 1.00 52.09 92 VAL A CA 1
ATOM 720 C C . VAL A 1 92 ? -4.286 -6.884 16.320 1.00 52.09 92 VAL A C 1
ATOM 722 O O . VAL A 1 92 ? -4.140 -8.104 16.335 1.00 52.09 92 VAL A O 1
ATOM 725 N N . PHE A 1 93 ? -5.427 -6.308 15.927 1.00 54.19 93 PHE A N 1
ATOM 726 C CA . PHE A 1 93 ? -6.502 -7.072 15.288 1.00 54.19 93 PHE A CA 1
ATOM 727 C C . PHE A 1 93 ? -6.167 -7.267 13.801 1.00 54.19 93 PHE A C 1
ATOM 729 O O . PHE A 1 93 ? -6.116 -6.272 13.068 1.00 54.19 93 PHE A O 1
ATOM 736 N N . PRO A 1 94 ? -5.936 -8.501 13.325 1.00 44.75 94 PRO A N 1
ATOM 737 C CA . PRO A 1 94 ? -5.649 -8.734 11.916 1.00 44.75 94 PRO A CA 1
ATOM 738 C C . PRO A 1 94 ? -6.936 -8.528 11.099 1.00 44.75 94 PRO A C 1
ATOM 740 O O . PRO A 1 94 ? -7.973 -9.093 11.434 1.00 44.75 94 PRO A O 1
ATOM 743 N N . GLY A 1 95 ? -6.890 -7.705 10.045 1.00 47.78 95 GLY A N 1
ATOM 744 C CA . GLY A 1 95 ? -8.072 -7.353 9.234 1.00 47.78 95 GLY A CA 1
ATOM 745 C C . GLY A 1 95 ? -8.702 -5.984 9.544 1.00 47.78 95 GLY A C 1
ATOM 746 O O . GLY A 1 95 ? -9.831 -5.714 9.129 1.00 47.78 95 GLY A O 1
ATOM 747 N N . ALA A 1 96 ? -7.983 -5.125 10.273 1.00 51.31 96 ALA A N 1
ATOM 748 C CA . ALA A 1 96 ? -8.297 -3.710 10.457 1.00 51.31 96 ALA A CA 1
ATOM 749 C C . ALA A 1 96 ? -7.837 -2.870 9.256 1.00 51.31 96 ALA A C 1
ATOM 751 O O . ALA A 1 96 ? -6.673 -2.950 8.871 1.00 51.31 96 ALA A O 1
ATOM 752 N N . LEU A 1 97 ? -8.711 -2.022 8.713 1.00 43.28 97 LEU A N 1
ATOM 753 C CA . LEU A 1 97 ? -8.356 -1.105 7.624 1.00 43.28 97 LEU A CA 1
ATOM 754 C C . LEU A 1 97 ? -7.688 0.195 8.123 1.00 43.28 97 LEU A C 1
ATOM 756 O O . LEU A 1 97 ? -6.836 0.757 7.446 1.00 43.28 97 LEU A O 1
ATOM 760 N N . HIS A 1 98 ? -8.012 0.622 9.346 1.00 46.53 98 HIS A N 1
ATOM 761 C CA . HIS A 1 98 ? -7.342 1.699 10.074 1.00 46.53 98 HIS A CA 1
ATOM 762 C C . HIS A 1 98 ? -7.205 1.315 11.548 1.00 46.53 98 HIS A C 1
ATOM 764 O O . HIS A 1 98 ? -8.195 0.914 12.157 1.00 46.53 98 HIS A O 1
ATOM 770 N N . ALA A 1 99 ? -6.023 1.477 12.142 1.00 62.00 99 ALA A N 1
ATOM 771 C CA . ALA A 1 99 ? -5.832 1.364 13.587 1.00 62.00 99 ALA A CA 1
ATOM 772 C C . ALA A 1 99 ? -5.672 2.765 14.194 1.00 62.00 99 ALA A C 1
ATOM 774 O O . ALA A 1 99 ? -4.802 3.519 13.767 1.00 62.00 99 ALA A O 1
ATOM 775 N N . ILE A 1 100 ? -6.515 3.123 15.164 1.00 70.38 100 ILE A N 1
ATOM 776 C CA . ILE A 1 100 ? -6.479 4.430 15.838 1.00 70.38 100 ILE A CA 1
ATOM 777 C C . ILE A 1 100 ? -6.235 4.201 17.328 1.00 70.38 100 ILE A C 1
ATOM 779 O O . ILE A 1 100 ? -6.894 3.362 17.934 1.00 70.38 100 ILE A O 1
ATOM 783 N N . ASP A 1 101 ? -5.318 4.958 17.922 1.00 75.81 101 ASP A N 1
ATOM 784 C CA . ASP A 1 101 ? -5.051 4.939 19.360 1.00 75.81 101 ASP A CA 1
ATOM 785 C C . ASP A 1 101 ? -5.659 6.172 20.027 1.00 75.81 101 ASP A C 1
ATOM 787 O O . ASP A 1 101 ? -5.303 7.304 19.706 1.00 75.81 101 ASP A O 1
ATOM 791 N N . TRP A 1 102 ? -6.585 5.964 20.964 1.00 76.75 102 TRP A N 1
ATOM 792 C CA . TRP A 1 102 ? -7.188 7.060 21.730 1.00 76.75 102 TRP A CA 1
ATOM 793 C C . TRP A 1 102 ? -6.486 7.340 23.059 1.00 76.75 102 TRP A C 1
ATOM 795 O O . TRP A 1 102 ? -6.761 8.389 23.635 1.00 76.75 102 TRP A O 1
ATOM 805 N N . ASN A 1 103 ? -5.570 6.475 23.516 1.00 68.06 103 ASN A N 1
ATOM 806 C CA . ASN A 1 103 ? -4.753 6.679 24.723 1.00 68.06 103 ASN A CA 1
ATOM 807 C C . ASN A 1 103 ? -5.564 7.267 25.892 1.00 68.06 103 ASN A C 1
ATOM 809 O O . ASN A 1 103 ? -5.334 8.395 26.322 1.00 68.06 103 ASN A O 1
ATOM 813 N N . LEU A 1 104 ? -6.576 6.523 26.344 1.00 67.62 104 LEU A N 1
ATOM 814 C CA . LEU A 1 104 ? -7.464 6.944 27.428 1.00 67.62 104 LEU A CA 1
ATOM 815 C C . LEU A 1 104 ? -7.056 6.266 28.735 1.00 67.62 104 LEU A C 1
ATOM 817 O O . LEU A 1 104 ? -6.883 5.043 28.756 1.00 67.62 104 LEU A O 1
ATOM 821 N N . GLU A 1 105 ? -6.976 7.042 29.818 1.00 62.16 105 GLU A N 1
ATOM 822 C CA . GLU A 1 105 ? -6.705 6.536 31.169 1.00 62.16 105 GLU A CA 1
ATOM 823 C C . GLU A 1 105 ? -7.678 5.411 31.559 1.00 62.16 105 GLU A C 1
ATOM 825 O O . GLU A 1 105 ? -8.861 5.421 31.200 1.00 62.16 105 GLU A O 1
ATOM 830 N N . ASP A 1 106 ? -7.184 4.412 32.293 1.00 60.09 106 ASP A N 1
ATOM 831 C CA . ASP A 1 106 ? -7.995 3.271 32.716 1.00 60.09 106 ASP A CA 1
ATOM 832 C C . ASP A 1 106 ? -8.831 3.606 33.968 1.00 60.09 106 ASP A C 1
ATOM 834 O O . ASP A 1 106 ? -8.254 3.831 35.034 1.00 60.09 106 ASP A O 1
ATOM 838 N N . PRO A 1 107 ? -10.181 3.571 33.908 1.00 57.84 107 PRO A N 1
ATOM 839 C CA . PRO A 1 107 ? -11.013 3.805 35.092 1.00 57.84 107 PRO A CA 1
ATOM 840 C C . PRO A 1 107 ? -10.813 2.736 36.173 1.00 57.84 107 PRO A C 1
ATOM 842 O O . PRO A 1 107 ? -11.150 2.967 37.331 1.00 57.84 107 PRO A O 1
ATOM 845 N N . ALA A 1 108 ? -10.288 1.558 35.815 1.00 57.94 108 ALA A N 1
ATOM 846 C CA . ALA A 1 108 ? -10.070 0.462 36.754 1.00 57.94 108 ALA A CA 1
ATOM 847 C C . ALA A 1 108 ? -8.966 0.742 37.790 1.00 57.94 108 ALA A C 1
ATOM 849 O O . ALA A 1 108 ? -8.891 0.024 38.783 1.00 57.94 108 ALA A O 1
ATOM 850 N N . GLN A 1 109 ? -8.137 1.773 37.583 1.00 60.97 109 GLN A N 1
ATOM 851 C CA . GLN A 1 109 ? -7.103 2.192 38.538 1.00 60.97 109 GLN A CA 1
ATOM 852 C C . GLN A 1 109 ? -7.582 3.258 39.535 1.00 60.97 109 GLN A C 1
ATOM 854 O O . GLN A 1 109 ? -6.792 3.744 40.338 1.00 60.97 109 GLN A O 1
ATOM 859 N N . ALA A 1 110 ? -8.865 3.632 39.506 1.00 63.00 110 ALA A N 1
ATOM 860 C CA . ALA A 1 110 ? -9.426 4.552 40.486 1.00 63.00 110 ALA A CA 1
ATOM 861 C C . ALA A 1 110 ? -9.448 3.909 41.887 1.00 63.00 110 ALA A C 1
ATOM 863 O O . ALA A 1 110 ? -10.226 2.989 42.162 1.00 63.00 110 ALA A O 1
ATOM 864 N N . GLU A 1 111 ? -8.596 4.407 42.778 1.00 67.75 111 GLU A N 1
ATOM 865 C CA . GLU A 1 111 ? -8.609 4.089 44.206 1.00 67.75 111 GLU A CA 1
ATOM 866 C C . GLU A 1 111 ? -9.518 5.069 44.962 1.00 67.75 111 GLU A C 1
ATOM 868 O O . GLU A 1 111 ? -9.710 6.206 44.535 1.00 67.75 111 GLU A O 1
ATOM 873 N N . GLY A 1 112 ? -10.093 4.634 46.087 1.00 80.31 112 GLY A N 1
ATOM 874 C CA . GLY A 1 112 ? -10.989 5.462 46.902 1.00 80.31 112 GLY A CA 1
ATOM 875 C C . GLY A 1 112 ? -12.374 4.853 47.110 1.00 80.31 112 GLY A C 1
ATOM 876 O O . GLY A 1 112 ? -12.572 3.639 46.967 1.00 80.31 112 GLY A O 1
ATOM 877 N N . SER A 1 113 ? -13.322 5.704 47.500 1.00 88.94 113 SER A N 1
ATOM 878 C CA . SER A 1 113 ? -14.708 5.326 47.779 1.00 88.94 113 SER A CA 1
ATOM 879 C C . SER A 1 113 ? -15.475 4.948 46.504 1.00 88.94 113 SER A C 1
ATOM 881 O O . SER A 1 113 ? -15.040 5.213 45.382 1.00 88.94 113 SER A O 1
ATOM 883 N N . ASP A 1 114 ? -16.648 4.334 46.661 1.00 87.19 114 ASP A N 1
ATOM 884 C CA . ASP A 1 114 ? -17.520 4.005 45.526 1.00 87.19 114 ASP A CA 1
ATOM 885 C C . ASP A 1 114 ? -17.966 5.250 44.742 1.00 87.19 114 ASP A C 1
ATOM 887 O O . ASP A 1 114 ? -18.156 5.172 43.527 1.00 87.19 114 ASP A O 1
ATOM 891 N N . GLU A 1 115 ? -18.093 6.404 45.407 1.00 89.06 115 GLU A N 1
ATOM 892 C CA . GLU A 1 115 ? -18.414 7.663 44.729 1.00 89.06 115 GLU A CA 1
ATOM 893 C C . GLU A 1 115 ? -17.215 8.193 43.935 1.00 89.06 115 GLU A C 1
ATOM 895 O O . GLU A 1 115 ? -17.405 8.661 42.817 1.00 89.06 115 GLU A O 1
ATOM 900 N N . ASP A 1 116 ? -15.982 8.029 44.429 1.00 85.44 116 ASP A N 1
ATOM 901 C CA . ASP A 1 116 ? -14.771 8.423 43.689 1.00 85.44 116 ASP A CA 1
ATOM 902 C C . ASP A 1 116 ? -14.619 7.598 42.400 1.00 85.44 116 ASP A C 1
ATOM 904 O O . ASP A 1 116 ? -14.355 8.131 41.319 1.00 85.44 116 ASP A O 1
ATOM 908 N N . LYS A 1 117 ? -14.870 6.286 42.486 1.00 86.31 117 LYS A N 1
ATOM 909 C CA . LYS A 1 117 ? -14.852 5.379 41.326 1.00 86.31 117 LYS A CA 1
ATOM 910 C C . LYS A 1 117 ? -15.944 5.717 40.318 1.00 86.31 117 LYS A C 1
ATOM 912 O O . LYS A 1 117 ? -15.698 5.697 39.110 1.00 86.31 117 LYS A O 1
ATOM 917 N N . LEU A 1 118 ? -17.146 6.037 40.798 1.00 91.06 118 LEU A N 1
ATOM 918 C CA . LEU A 1 118 ? -18.244 6.476 39.942 1.00 91.06 118 LEU A CA 1
ATOM 919 C C . LEU A 1 118 ? -17.923 7.812 39.268 1.00 91.06 118 LEU A C 1
ATOM 921 O O . LEU A 1 118 ? -18.152 7.959 38.068 1.00 91.06 118 LEU A O 1
ATOM 925 N N . GLN A 1 119 ? -17.349 8.759 40.007 1.00 90.44 119 GLN A N 1
ATOM 926 C CA . GLN A 1 119 ? -16.951 10.054 39.475 1.00 90.44 119 GLN A CA 1
ATOM 927 C C . GLN A 1 119 ? -15.893 9.907 38.378 1.00 90.44 119 GLN A C 1
ATOM 929 O O . GLN A 1 119 ? -16.060 10.462 37.292 1.00 90.44 119 GLN A O 1
ATOM 934 N N . LYS A 1 120 ? -14.874 9.064 38.584 1.00 86.94 120 LYS A N 1
ATOM 935 C CA . LYS A 1 120 ? -13.878 8.770 37.544 1.00 86.94 120 LYS A CA 1
ATOM 936 C C . LYS A 1 120 ? -14.500 8.087 36.319 1.00 86.94 120 LYS A C 1
ATOM 938 O O . LYS A 1 120 ? -14.126 8.385 35.183 1.00 86.94 120 LYS A O 1
ATOM 943 N N . ALA A 1 121 ? -15.488 7.210 36.516 1.00 89.88 121 ALA A N 1
ATOM 944 C CA . ALA A 1 121 ? -16.233 6.606 35.411 1.00 89.88 121 ALA A CA 1
ATOM 945 C C . ALA A 1 121 ? -17.023 7.650 34.597 1.00 89.88 121 ALA A C 1
ATOM 947 O O . ALA A 1 121 ? -17.063 7.539 33.371 1.00 89.88 121 ALA A O 1
ATOM 948 N N . ARG A 1 122 ? -17.601 8.676 35.242 1.00 93.44 122 ARG A N 1
ATOM 949 C CA . ARG A 1 122 ? -18.263 9.807 34.560 1.00 93.44 122 ARG A CA 1
ATOM 950 C C . ARG A 1 122 ? -17.272 10.633 33.740 1.00 93.44 122 ARG A C 1
ATOM 952 O O . ARG A 1 122 ? -17.548 10.922 32.581 1.00 93.44 122 ARG A O 1
ATOM 959 N N . GLU A 1 123 ? -16.106 10.950 34.299 1.00 90.31 123 GLU A N 1
ATOM 960 C CA . GLU A 1 123 ? -15.059 11.696 33.585 1.00 90.31 123 GLU A CA 1
ATOM 961 C C . GLU A 1 123 ? -14.619 10.974 32.307 1.00 90.31 123 GLU A C 1
ATOM 963 O O . GLU A 1 123 ? -14.579 11.566 31.230 1.00 90.31 123 GLU A O 1
ATOM 968 N N . ILE A 1 124 ? -14.342 9.672 32.404 1.00 88.75 124 ILE A N 1
ATOM 969 C CA . ILE A 1 124 ? -13.905 8.865 31.258 1.00 88.75 124 ILE A CA 1
ATOM 970 C C . ILE A 1 124 ? -15.035 8.672 30.247 1.00 88.75 124 ILE A C 1
ATOM 972 O O . ILE A 1 124 ? -14.788 8.721 29.043 1.00 88.75 124 ILE A O 1
ATOM 976 N N . ARG A 1 125 ? -16.279 8.508 30.710 1.00 94.19 125 ARG A N 1
ATOM 977 C CA . ARG A 1 125 ? -17.465 8.500 29.844 1.00 94.19 125 ARG A CA 1
ATOM 978 C C . ARG A 1 125 ? -17.523 9.764 28.993 1.00 94.19 125 ARG A C 1
ATOM 980 O O . ARG A 1 125 ? -17.698 9.662 27.780 1.00 94.19 125 ARG A O 1
ATOM 987 N N . ASP A 1 126 ? -17.364 10.929 29.611 1.00 92.62 126 ASP A N 1
ATOM 988 C CA . ASP A 1 126 ? -17.487 12.211 28.919 1.00 92.62 126 ASP A CA 1
ATOM 989 C C . ASP A 1 126 ? -16.311 12.443 27.954 1.00 92.62 126 ASP A C 1
ATOM 991 O O . ASP A 1 126 ? -16.520 12.906 26.833 1.00 92.62 126 ASP A O 1
ATOM 995 N N . GLN A 1 127 ? -15.098 12.005 28.315 1.00 89.06 127 GLN A N 1
ATOM 996 C CA . GLN A 1 127 ? -13.949 11.989 27.401 1.00 89.06 127 GLN A CA 1
ATOM 997 C C . GLN A 1 127 ? -14.180 11.075 26.188 1.00 89.06 127 GLN A C 1
ATOM 999 O O . GLN A 1 127 ? -13.920 11.476 25.054 1.00 89.06 127 GLN A O 1
ATOM 1004 N N . ILE A 1 128 ? -14.686 9.854 26.398 1.00 92.38 128 ILE A N 1
ATOM 1005 C CA . ILE A 1 128 ? -14.989 8.917 25.306 1.00 92.38 128 ILE A CA 1
ATOM 1006 C C . ILE A 1 128 ? -16.070 9.493 24.402 1.00 92.38 128 ILE A C 1
ATOM 1008 O O . ILE A 1 128 ? -15.947 9.401 23.182 1.00 92.38 128 ILE A O 1
ATOM 1012 N N . LYS A 1 129 ? -17.107 10.103 24.981 1.00 94.25 129 LYS A N 1
ATOM 1013 C CA . LYS A 1 129 ? -18.167 10.750 24.213 1.00 94.25 129 LYS A CA 1
ATOM 1014 C C . LYS A 1 129 ? -17.597 11.836 23.301 1.00 94.25 129 LYS A C 1
ATOM 1016 O O . LYS A 1 129 ? -17.855 11.789 22.103 1.00 94.25 129 LYS A O 1
ATOM 1021 N N . ALA A 1 130 ? -16.764 12.728 23.838 1.00 88.44 130 ALA A N 1
ATOM 1022 C CA . ALA A 1 130 ? -16.117 13.777 23.054 1.00 88.44 130 ALA A CA 1
ATOM 1023 C C . ALA A 1 130 ? -15.252 13.202 21.916 1.00 88.44 130 ALA A C 1
ATOM 1025 O O . ALA A 1 130 ? -15.318 13.682 20.789 1.00 88.44 130 ALA A O 1
ATOM 1026 N N . ARG A 1 131 ? -14.498 12.123 22.170 1.00 89.12 131 ARG A N 1
ATOM 1027 C CA . ARG A 1 131 ? -13.694 11.445 21.133 1.00 89.12 131 ARG A CA 1
ATOM 1028 C C . ARG A 1 131 ? -14.542 10.769 20.061 1.00 89.12 131 ARG A C 1
ATOM 1030 O O . ARG A 1 131 ? -14.151 10.756 18.899 1.00 89.12 131 ARG A O 1
ATOM 1037 N N . VAL A 1 132 ? -15.692 10.205 20.429 1.00 91.94 132 VAL A N 1
ATOM 1038 C CA . VAL A 1 132 ? -16.647 9.645 19.463 1.00 91.94 132 VAL A CA 1
ATOM 1039 C C . VAL A 1 132 ? -17.268 10.754 18.615 1.00 91.94 132 VAL A C 1
ATOM 1041 O O . VAL A 1 132 ? -17.391 10.579 17.408 1.00 91.94 132 VAL A O 1
ATOM 1044 N N . GLU A 1 133 ? -17.632 11.887 19.213 1.00 89.00 133 GLU A N 1
ATOM 1045 C CA . GLU A 1 133 ? -18.165 13.049 18.491 1.00 89.00 133 GLU A CA 1
ATOM 1046 C C . GLU A 1 133 ? -17.128 13.617 17.512 1.00 89.00 133 GLU A C 1
ATOM 1048 O O . GLU A 1 133 ? -17.427 13.757 16.329 1.00 89.00 133 GLU A O 1
ATOM 1053 N N . GLU A 1 134 ? -15.885 13.815 17.958 1.00 82.56 134 GLU A N 1
ATOM 1054 C CA . GLU A 1 134 ? -14.760 14.217 17.103 1.00 82.56 134 GLU A CA 1
ATOM 1055 C C . GLU A 1 134 ? -14.513 13.202 15.975 1.00 82.56 134 GLU A C 1
ATOM 1057 O O . GLU A 1 134 ? -14.323 13.565 14.813 1.00 82.56 134 GLU A O 1
ATOM 1062 N N . PHE A 1 135 ? -14.551 11.903 16.290 1.00 84.06 135 PHE A N 1
ATOM 1063 C CA . PHE A 1 135 ? -14.428 10.853 15.285 1.00 84.06 135 PHE A CA 1
ATOM 1064 C C . PHE A 1 135 ? -15.548 10.939 14.246 1.00 84.06 135 PHE A C 1
ATOM 1066 O O . PHE A 1 135 ? -15.268 10.846 13.054 1.00 84.06 135 PHE A O 1
ATOM 1073 N N . LEU A 1 136 ? -16.794 11.161 14.663 1.00 83.88 136 LEU A N 1
ATOM 1074 C CA . LEU A 1 136 ? -17.924 11.323 13.750 1.00 83.88 136 LEU A CA 1
ATOM 1075 C C . LEU A 1 136 ? -17.794 12.580 12.887 1.00 83.88 136 LEU A C 1
ATOM 1077 O O . LEU A 1 136 ? -18.092 12.517 11.698 1.00 83.88 136 LEU A O 1
ATOM 1081 N N . GLU A 1 137 ? -17.334 13.701 13.440 1.00 77.12 137 GLU A N 1
ATOM 1082 C CA . GLU A 1 137 ? -17.102 14.932 12.677 1.00 77.12 137 GLU A CA 1
ATOM 1083 C C . GLU A 1 137 ? -16.034 14.743 11.599 1.00 77.12 137 GLU A C 1
ATOM 1085 O O . GLU A 1 137 ? -16.268 15.081 10.438 1.00 77.12 137 GLU A O 1
ATOM 1090 N N . ASN A 1 138 ? -14.913 14.117 11.957 1.00 70.56 138 ASN A N 1
ATOM 1091 C CA . ASN A 1 138 ? -13.796 13.873 11.044 1.00 70.56 138 ASN A CA 1
ATOM 1092 C C . ASN A 1 138 ? -14.089 12.795 9.987 1.00 70.56 138 ASN A C 1
ATOM 1094 O O . ASN A 1 138 ? -13.420 12.747 8.957 1.00 70.56 138 ASN A O 1
ATOM 1098 N N . HIS A 1 139 ? -15.079 11.931 10.227 1.00 71.19 139 HIS A N 1
ATOM 1099 C CA . HIS A 1 139 ? -15.418 10.802 9.351 1.00 71.19 139 HIS A CA 1
ATOM 1100 C C . HIS A 1 139 ? -16.845 10.881 8.794 1.00 71.19 139 HIS A C 1
ATOM 1102 O O . HIS A 1 139 ? -17.382 9.886 8.297 1.00 71.19 139 HIS A O 1
ATOM 1108 N N . ARG A 1 140 ? -17.470 12.063 8.851 1.00 60.62 140 ARG A N 1
ATOM 1109 C CA . ARG A 1 140 ? -18.783 12.324 8.258 1.00 60.62 140 ARG A CA 1
ATOM 1110 C C . ARG A 1 140 ? -18.723 12.112 6.747 1.00 60.62 140 ARG A C 1
ATOM 1112 O O . ARG A 1 140 ? -17.930 12.737 6.046 1.00 60.62 140 ARG A O 1
ATOM 1119 N N . ILE A 1 141 ? -19.595 11.245 6.235 1.00 49.56 141 ILE A N 1
ATOM 1120 C CA . ILE A 1 141 ? -19.714 10.992 4.797 1.00 49.56 141 ILE A CA 1
ATOM 1121 C C . ILE A 1 141 ? -20.388 12.210 4.154 1.00 49.56 141 ILE A C 1
ATOM 1123 O O . ILE A 1 141 ? -21.614 12.323 4.127 1.00 49.56 141 ILE A O 1
ATOM 1127 N N . VAL A 1 142 ? -19.594 13.143 3.627 1.00 36.50 142 VAL A N 1
ATOM 1128 C CA . VAL A 1 142 ? -20.121 14.199 2.756 1.00 36.50 142 VAL A CA 1
ATOM 1129 C C . VAL A 1 142 ? -20.502 13.542 1.432 1.00 36.50 142 VAL A C 1
ATOM 1131 O O . VAL A 1 142 ? -19.645 13.143 0.646 1.00 36.50 142 VAL A O 1
ATOM 1134 N N . THR A 1 143 ? -21.804 13.403 1.184 1.00 32.22 143 THR A N 1
ATOM 1135 C CA . THR A 1 143 ? -22.317 12.940 -0.112 1.00 32.22 143 THR A CA 1
ATOM 1136 C C . THR A 1 143 ? -22.194 14.082 -1.123 1.00 32.22 143 THR A C 1
ATOM 1138 O O . THR A 1 143 ? -23.174 14.748 -1.451 1.00 32.22 143 THR A O 1
ATOM 1141 N N . THR A 1 144 ? -20.983 14.355 -1.604 1.00 28.06 144 THR A N 1
ATOM 1142 C CA . THR A 1 144 ? -20.793 15.262 -2.740 1.00 28.06 144 THR A CA 1
ATOM 1143 C C . THR A 1 144 ? -21.031 14.465 -4.015 1.00 28.06 144 THR A C 1
ATOM 1145 O O . THR A 1 144 ? -20.258 13.574 -4.360 1.00 28.06 144 THR A O 1
ATOM 1148 N N . ARG A 1 145 ? -22.135 14.766 -4.711 1.00 28.97 145 ARG A N 1
ATOM 1149 C CA . ARG A 1 145 ? -22.401 14.281 -6.071 1.00 28.97 145 ARG A CA 1
ATOM 1150 C C . ARG A 1 145 ? -21.232 14.683 -6.975 1.00 28.97 145 ARG A C 1
ATOM 1152 O O . ARG A 1 145 ? -21.090 15.859 -7.294 1.00 28.97 145 ARG A O 1
ATOM 1159 N N . LEU A 1 146 ? -20.422 13.713 -7.390 1.00 27.78 146 LEU A N 1
ATOM 1160 C CA . LEU A 1 146 ? -19.457 13.890 -8.469 1.00 27.78 146 LEU A CA 1
ATOM 1161 C C . LEU A 1 146 ? -20.219 13.945 -9.798 1.00 27.78 146 LEU A C 1
ATOM 1163 O O . LEU A 1 146 ? -20.917 13.005 -10.176 1.00 27.78 146 LEU A O 1
ATOM 1167 N N . THR A 1 147 ? -20.123 15.086 -10.473 1.00 23.23 147 THR A N 1
ATOM 1168 C CA . THR A 1 147 ? -20.535 15.270 -11.865 1.00 23.23 147 THR A CA 1
ATOM 1169 C C . THR A 1 147 ? -19.630 14.459 -12.786 1.00 23.23 147 THR A C 1
ATOM 1171 O O . THR A 1 147 ? -18.411 14.479 -12.641 1.00 23.23 147 THR A O 1
ATOM 1174 N N . SER A 1 148 ? -20.256 13.761 -13.730 1.00 25.34 148 SER A N 1
ATOM 1175 C CA . SER A 1 148 ? -19.647 12.903 -14.744 1.00 25.34 148 SER A CA 1
ATOM 1176 C C . SER A 1 148 ? -18.621 13.638 -15.612 1.00 25.34 148 SER A C 1
ATOM 1178 O O . SER A 1 148 ? -18.977 14.601 -16.292 1.00 25.34 148 SER A O 1
ATOM 1180 N N . TYR A 1 149 ? -17.397 13.117 -15.659 1.00 24.25 149 TYR A N 1
ATOM 1181 C CA . TYR A 1 149 ? -16.531 13.223 -16.831 1.00 24.25 149 TYR A CA 1
ATOM 1182 C C . TYR A 1 149 ? -16.659 11.917 -17.618 1.00 24.25 149 TYR A C 1
ATOM 1184 O O . TYR A 1 149 ? -16.658 10.831 -17.040 1.00 24.25 149 TYR A O 1
ATOM 1192 N N . MET A 1 150 ? -16.892 12.056 -18.920 1.00 27.47 150 MET A N 1
ATOM 1193 C CA . MET A 1 150 ? -16.941 10.966 -19.888 1.00 27.47 150 MET A CA 1
ATOM 1194 C C . MET A 1 150 ? -15.501 10.570 -20.223 1.00 27.47 150 MET A C 1
ATOM 1196 O O . MET A 1 150 ? -14.747 11.445 -20.638 1.00 27.47 150 MET A O 1
ATOM 1200 N N . ASP A 1 151 ? -15.155 9.293 -20.069 1.00 25.81 151 ASP A N 1
ATOM 1201 C CA . ASP A 1 151 ? -13.906 8.720 -20.578 1.00 25.81 151 ASP A CA 1
ATOM 1202 C C . ASP A 1 151 ? -14.220 7.733 -21.711 1.00 25.81 151 ASP A C 1
ATOM 1204 O O . ASP A 1 151 ? -15.162 6.938 -21.621 1.00 25.81 151 ASP A O 1
ATOM 1208 N N . ASP A 1 152 ? -13.422 7.835 -22.774 1.00 26.28 152 ASP A N 1
ATOM 1209 C CA . ASP A 1 152 ? -13.389 6.957 -23.942 1.00 26.28 152 ASP A CA 1
ATOM 1210 C C . ASP A 1 152 ? -12.999 5.510 -23.574 1.00 26.28 152 ASP A C 1
ATOM 1212 O O . ASP A 1 152 ? -12.194 5.260 -22.673 1.00 26.28 152 ASP A O 1
ATOM 1216 N N . GLU A 1 153 ? -13.559 4.543 -24.306 1.00 30.11 153 GLU A N 1
ATOM 1217 C CA . GLU A 1 153 ? -13.291 3.108 -24.143 1.00 30.11 153 GLU A CA 1
ATOM 1218 C C . GLU A 1 153 ? -11.861 2.702 -24.554 1.00 30.11 153 GLU A C 1
ATOM 1220 O O . GLU A 1 153 ? -11.397 3.088 -25.630 1.00 30.11 153 GLU A O 1
ATOM 1225 N N . PRO A 1 154 ? -11.224 1.764 -23.824 1.00 30.69 154 PRO A N 1
ATOM 1226 C CA . PRO A 1 154 ? -10.196 0.899 -24.385 1.00 30.69 154 PRO A CA 1
ATOM 1227 C C . PRO A 1 154 ? -10.660 -0.563 -24.467 1.00 30.69 154 PRO A C 1
ATOM 1229 O O . PRO A 1 154 ? -11.157 -1.170 -23.518 1.00 30.69 154 PRO A O 1
ATOM 1232 N N . THR A 1 155 ? -10.424 -1.162 -25.631 1.00 28.91 155 THR A N 1
ATOM 1233 C CA . THR A 1 155 ? -10.668 -2.573 -25.939 1.00 28.91 155 THR A CA 1
ATOM 1234 C C . THR A 1 155 ? -9.735 -3.502 -25.155 1.00 28.91 155 THR A C 1
ATOM 1236 O O . THR A 1 155 ? -8.514 -3.440 -25.304 1.00 28.91 155 THR A O 1
ATOM 1239 N N . HIS A 1 156 ? -10.300 -4.436 -24.388 1.00 30.62 156 HIS A N 1
ATOM 1240 C CA . HIS A 1 156 ? -9.551 -5.509 -23.734 1.00 30.62 156 HIS A CA 1
ATOM 1241 C C . HIS A 1 156 ? -9.064 -6.558 -24.749 1.00 30.62 156 HIS A C 1
ATOM 1243 O O . HIS A 1 156 ? -9.856 -7.343 -25.269 1.00 30.62 156 HIS A O 1
ATOM 1249 N N . THR A 1 157 ? -7.750 -6.644 -24.986 1.00 33.44 157 THR A N 1
ATOM 1250 C CA . THR A 1 157 ? -7.141 -7.825 -25.625 1.00 33.44 157 THR A CA 1
ATOM 1251 C C . THR A 1 157 ? -6.332 -8.627 -24.615 1.00 33.44 157 THR A C 1
ATOM 1253 O O . THR A 1 157 ? -5.317 -8.158 -24.105 1.00 33.44 157 THR A O 1
ATOM 1256 N N . ASN A 1 158 ? -6.778 -9.856 -24.367 1.00 36.78 158 ASN A N 1
ATOM 1257 C CA . ASN A 1 158 ? -6.067 -10.896 -23.628 1.00 36.78 158 ASN A CA 1
ATOM 1258 C C . ASN A 1 158 ? -4.763 -11.240 -24.392 1.00 36.78 158 ASN A C 1
ATOM 1260 O O . ASN A 1 158 ? -4.843 -11.679 -25.539 1.00 36.78 158 ASN A O 1
ATOM 1264 N N . ARG A 1 159 ? -3.573 -10.952 -23.833 1.00 46.09 159 ARG A N 1
ATOM 1265 C CA . ARG A 1 159 ? -2.302 -10.841 -24.601 1.00 46.09 159 ARG A CA 1
ATOM 1266 C C . ARG A 1 159 ? -1.137 -11.741 -24.144 1.00 46.09 159 ARG A C 1
ATOM 1268 O O . ARG A 1 159 ? 0.006 -11.482 -24.532 1.00 46.09 159 ARG A O 1
ATOM 1275 N N . PHE A 1 160 ? -1.398 -12.795 -23.368 1.00 48.88 160 PHE A N 1
ATOM 1276 C CA . PHE A 1 160 ? -0.351 -13.631 -22.749 1.00 48.88 160 PHE A CA 1
ATOM 1277 C C . PHE A 1 160 ? -0.149 -15.013 -23.390 1.00 48.88 160 PHE A C 1
ATOM 1279 O O . PHE A 1 160 ? 0.144 -15.974 -22.689 1.00 48.88 160 PHE A O 1
ATOM 1286 N N . ASP A 1 161 ? -0.269 -15.123 -24.714 1.00 41.09 161 ASP A N 1
ATOM 1287 C CA . ASP A 1 161 ? 0.111 -16.339 -25.446 1.00 41.09 161 ASP A CA 1
ATOM 1288 C C . ASP A 1 161 ? 1.382 -16.049 -26.261 1.00 41.09 161 ASP A C 1
ATOM 1290 O O . ASP A 1 161 ? 1.319 -15.446 -27.336 1.00 41.09 161 ASP A O 1
ATOM 1294 N N . ARG A 1 162 ? 2.570 -16.324 -25.695 1.00 53.56 162 ARG A N 1
ATOM 1295 C CA . ARG A 1 162 ? 3.864 -15.992 -26.328 1.00 53.56 162 ARG A CA 1
ATOM 1296 C C . ARG A 1 162 ? 4.918 -17.064 -26.083 1.00 53.56 162 ARG A C 1
ATOM 1298 O O . ARG A 1 162 ? 5.177 -17.449 -24.951 1.00 53.56 162 ARG A O 1
ATOM 1305 N N . ALA A 1 163 ? 5.580 -17.484 -27.159 1.00 45.16 163 ALA A N 1
ATOM 1306 C CA . ALA A 1 163 ? 6.495 -18.625 -27.190 1.00 45.16 163 ALA A CA 1
ATOM 1307 C C . ALA A 1 163 ? 7.871 -18.410 -26.510 1.00 45.16 163 ALA A C 1
ATOM 1309 O O . ALA A 1 163 ? 8.614 -19.377 -26.366 1.00 45.16 163 ALA A O 1
ATOM 1310 N N . SER A 1 164 ? 8.233 -17.181 -26.108 1.00 58.41 164 SER A N 1
ATOM 1311 C CA . SER A 1 164 ? 9.574 -16.849 -25.574 1.00 58.41 164 SER A CA 1
ATOM 1312 C C . SER A 1 164 ? 9.597 -15.820 -24.430 1.00 58.41 164 SER A C 1
ATOM 1314 O O . SER A 1 164 ? 10.670 -15.367 -24.040 1.00 58.41 164 SER A O 1
ATOM 1316 N N . GLY A 1 165 ? 8.437 -15.418 -23.899 1.00 72.69 165 GLY A N 1
ATOM 1317 C CA . GLY A 1 165 ? 8.336 -14.458 -22.792 1.00 72.69 165 GLY A CA 1
ATOM 1318 C C . GLY A 1 165 ? 8.127 -15.141 -21.439 1.00 72.69 165 GLY A C 1
ATOM 1319 O O . GLY A 1 165 ? 7.618 -16.257 -21.374 1.00 72.69 165 GLY A O 1
ATOM 1320 N N . ILE A 1 166 ? 8.493 -14.459 -20.352 1.00 89.56 166 ILE A N 1
ATOM 1321 C CA . ILE A 1 166 ? 8.241 -14.901 -18.975 1.00 89.56 166 ILE A CA 1
ATOM 1322 C C . ILE A 1 166 ? 7.365 -13.851 -18.301 1.00 89.56 166 ILE A C 1
ATOM 1324 O O . ILE A 1 166 ? 7.666 -12.659 -18.358 1.00 89.56 166 ILE A O 1
ATOM 1328 N N . ALA A 1 167 ? 6.293 -14.295 -17.655 1.00 90.19 167 ALA A N 1
ATOM 1329 C CA . ALA A 1 167 ? 5.369 -13.448 -16.915 1.00 90.19 167 ALA A CA 1
ATOM 1330 C C . ALA A 1 167 ? 5.186 -13.974 -15.491 1.00 90.19 167 ALA A C 1
ATOM 1332 O O . ALA A 1 167 ? 5.486 -15.134 -15.200 1.00 90.19 167 ALA A O 1
ATOM 1333 N N . LEU A 1 168 ? 4.678 -13.108 -14.619 1.00 88.38 168 LEU A N 1
ATOM 1334 C CA . LEU A 1 168 ? 4.203 -13.499 -13.298 1.00 88.38 168 LEU A CA 1
ATOM 1335 C C . LEU A 1 168 ? 3.121 -14.577 -13.404 1.00 88.38 168 LEU A C 1
ATOM 1337 O O . LEU A 1 168 ? 2.242 -14.510 -14.266 1.00 88.38 168 LEU A O 1
ATOM 1341 N N . SER A 1 169 ? 3.180 -15.562 -12.511 1.00 82.69 169 SER A N 1
ATOM 1342 C CA . SER A 1 169 ? 2.323 -16.751 -12.567 1.00 82.69 169 SER A CA 1
ATOM 1343 C C . SER A 1 169 ? 0.846 -16.442 -12.319 1.00 82.69 169 SER A C 1
ATOM 1345 O O . SER A 1 169 ? -0.026 -17.143 -12.831 1.00 82.69 169 SER A O 1
ATOM 1347 N N . ASN A 1 170 ? 0.556 -15.375 -11.569 1.00 80.06 170 ASN A N 1
ATOM 1348 C CA . ASN A 1 170 ? -0.797 -14.976 -11.202 1.00 80.06 170 ASN A CA 1
ATOM 1349 C C . ASN A 1 170 ? -1.044 -13.498 -11.515 1.00 80.06 170 ASN A C 1
ATOM 1351 O O . ASN A 1 170 ? -1.352 -12.718 -10.627 1.00 80.06 170 ASN A O 1
ATOM 1355 N N . ILE A 1 171 ? -0.907 -13.080 -12.774 1.00 80.81 171 ILE A N 1
ATOM 1356 C CA . ILE A 1 171 ? -1.102 -11.668 -13.152 1.00 80.81 171 ILE A CA 1
ATOM 1357 C C . ILE A 1 171 ? -2.499 -11.128 -12.802 1.00 80.81 171 ILE A C 1
ATOM 1359 O O . ILE A 1 171 ? -2.653 -9.959 -12.450 1.00 80.81 171 ILE A O 1
ATOM 1363 N N . ASP A 1 172 ? -3.512 -11.995 -12.804 1.00 79.00 172 ASP A N 1
ATOM 1364 C CA . ASP A 1 172 ? -4.876 -11.678 -12.373 1.00 79.00 172 ASP A CA 1
ATOM 1365 C C . ASP A 1 172 ? -4.947 -11.253 -10.900 1.00 79.00 172 ASP A C 1
ATOM 1367 O O . ASP A 1 172 ? -5.934 -10.653 -10.468 1.00 79.00 172 ASP A O 1
ATOM 1371 N N . SER A 1 173 ? -3.877 -11.468 -10.129 1.00 77.19 173 SER A N 1
ATOM 1372 C CA . SER A 1 173 ? -3.748 -10.920 -8.790 1.00 77.19 173 SER A CA 1
ATOM 1373 C C . SER A 1 173 ? -3.694 -9.388 -8.753 1.00 77.19 173 SER A C 1
ATOM 1375 O O . SER A 1 173 ? -3.829 -8.803 -7.679 1.00 77.19 173 SER A O 1
ATOM 1377 N N . PHE A 1 174 ? -3.456 -8.724 -9.880 1.00 83.06 174 PHE A N 1
ATOM 1378 C CA . PHE A 1 174 ? -3.506 -7.268 -9.957 1.00 83.06 174 PHE A CA 1
ATOM 1379 C C . PHE A 1 174 ? -4.900 -6.745 -10.300 1.00 83.06 174 PHE A C 1
ATOM 1381 O O . PHE A 1 174 ? -5.123 -5.546 -10.180 1.00 83.06 174 PHE A O 1
ATOM 1388 N N . LYS A 1 175 ? -5.857 -7.602 -10.682 1.00 81.06 175 LYS A N 1
ATOM 1389 C CA . LYS A 1 175 ? -7.234 -7.162 -10.932 1.00 81.06 175 LYS A CA 1
ATOM 1390 C C . LYS A 1 175 ? -7.874 -6.676 -9.635 1.00 81.06 175 LYS A C 1
ATOM 1392 O O . LYS A 1 175 ? -8.002 -7.447 -8.677 1.00 81.06 175 LYS A O 1
ATOM 1397 N N . ILE A 1 176 ? -8.293 -5.414 -9.629 1.00 77.06 176 ILE A N 1
ATOM 1398 C CA . ILE A 1 176 ? -8.991 -4.782 -8.509 1.00 77.06 176 ILE A CA 1
ATOM 1399 C C . ILE A 1 176 ? -10.429 -4.486 -8.921 1.00 77.06 176 ILE A C 1
ATOM 1401 O O . ILE A 1 176 ? -10.690 -3.926 -9.987 1.00 77.06 176 ILE A O 1
ATOM 1405 N N . LEU A 1 177 ? -11.363 -4.883 -8.057 1.00 72.25 177 LEU A N 1
ATOM 1406 C CA . LEU A 1 177 ? -12.789 -4.641 -8.243 1.00 72.25 177 LEU A CA 1
ATOM 1407 C C . LEU A 1 177 ? -13.162 -3.256 -7.716 1.00 72.25 177 LEU A C 1
ATOM 1409 O O . LEU A 1 177 ? -13.032 -2.984 -6.519 1.00 72.25 177 LEU A O 1
ATOM 1413 N N . ASP A 1 178 ? -13.711 -2.409 -8.582 1.00 70.06 178 ASP A N 1
ATOM 1414 C CA . ASP A 1 178 ? -14.413 -1.209 -8.144 1.00 70.06 178 ASP A CA 1
ATOM 1415 C C . ASP A 1 178 ? -15.898 -1.541 -7.954 1.00 70.06 178 ASP A C 1
ATOM 1417 O O . ASP A 1 178 ? -16.641 -1.656 -8.918 1.00 70.06 178 ASP A O 1
ATOM 1421 N N . LYS A 1 179 ? -16.356 -1.673 -6.704 1.00 65.06 179 LYS A N 1
ATOM 1422 C CA . LYS A 1 179 ? -17.765 -1.985 -6.383 1.00 65.06 179 LYS A CA 1
ATOM 1423 C C . LYS A 1 179 ? -18.756 -0.913 -6.854 1.00 65.06 179 LYS A C 1
ATOM 1425 O O . LYS A 1 179 ? -19.959 -1.160 -6.848 1.00 65.06 179 LYS A O 1
ATOM 1430 N N . THR A 1 180 ? -18.267 0.274 -7.213 1.00 57.28 180 THR A N 1
ATOM 1431 C CA . THR A 1 180 ? -19.079 1.394 -7.704 1.00 57.28 180 THR A CA 1
ATOM 1432 C C . THR A 1 180 ? -19.152 1.456 -9.229 1.00 57.28 180 THR A C 1
ATOM 1434 O O . THR A 1 180 ? -19.928 2.245 -9.765 1.00 57.28 180 THR A O 1
ATOM 1437 N N . SER A 1 181 ? -18.400 0.603 -9.933 1.00 59.16 181 SER A N 1
ATOM 1438 C CA . SER A 1 181 ? -18.396 0.522 -11.391 1.00 59.16 181 SER A CA 1
ATOM 1439 C C . SER A 1 181 ? -18.522 -0.931 -11.865 1.00 59.16 181 SER A C 1
ATOM 1441 O O . SER A 1 181 ? -18.315 -1.875 -11.112 1.00 59.16 181 SER A O 1
ATOM 1443 N N . THR A 1 182 ? -18.858 -1.141 -13.133 1.00 55.28 182 THR A N 1
ATOM 1444 C CA . THR A 1 182 ? -18.811 -2.477 -13.751 1.00 55.28 182 THR A CA 1
ATOM 1445 C C . THR A 1 182 ? -17.400 -2.876 -14.202 1.00 55.28 182 THR A C 1
ATOM 1447 O O . THR A 1 182 ? -17.249 -3.914 -14.840 1.00 55.28 182 THR A O 1
ATOM 1450 N N . HIS A 1 183 ? -16.379 -2.061 -13.915 1.00 63.81 183 HIS A N 1
ATOM 1451 C CA . HIS A 1 183 ? -15.039 -2.182 -14.484 1.00 63.81 183 HIS A CA 1
ATOM 1452 C C . HIS A 1 183 ? -14.021 -2.733 -13.475 1.00 63.81 183 HIS A C 1
ATOM 1454 O O . HIS A 1 183 ? -14.038 -2.397 -12.288 1.00 63.81 183 HIS A O 1
ATOM 1460 N N . GLU A 1 184 ? -13.107 -3.566 -13.976 1.00 68.25 184 GLU A N 1
ATOM 1461 C CA . GLU A 1 184 ? -11.921 -4.045 -13.259 1.00 68.25 184 GLU A CA 1
ATOM 1462 C C . GLU A 1 184 ? -10.700 -3.214 -13.690 1.00 68.25 184 GLU A C 1
ATOM 1464 O O . GLU A 1 184 ? -10.515 -2.970 -14.883 1.00 68.25 184 GLU A O 1
ATOM 1469 N N . SER A 1 185 ? -9.859 -2.785 -12.741 1.00 73.56 185 SER A N 1
ATOM 1470 C CA . SER A 1 185 ? -8.582 -2.117 -13.046 1.00 73.56 185 SER A CA 1
ATOM 1471 C C . SER A 1 185 ? -7.395 -3.066 -12.897 1.00 73.56 185 SER A C 1
ATOM 1473 O O . SER A 1 185 ? -7.426 -3.997 -12.088 1.00 73.56 185 SER A O 1
ATOM 1475 N N . TRP A 1 186 ? -6.327 -2.811 -13.657 1.00 80.69 186 TRP A N 1
ATOM 1476 C CA . TRP A 1 186 ? -5.053 -3.522 -13.540 1.00 80.69 186 TRP A CA 1
ATOM 1477 C C . TRP A 1 186 ? -4.129 -2.800 -12.558 1.00 80.69 186 TRP A C 1
ATOM 1479 O O . TRP A 1 186 ? -3.365 -1.914 -12.928 1.00 80.69 186 TRP A O 1
ATOM 1489 N N . GLY A 1 187 ? -4.199 -3.201 -11.293 1.00 83.88 187 GLY A N 1
ATOM 1490 C CA . GLY A 1 187 ? -3.465 -2.583 -10.199 1.00 83.88 187 GLY A CA 1
ATOM 1491 C C . GLY A 1 187 ? -4.137 -1.321 -9.661 1.00 83.88 187 GLY A C 1
ATOM 1492 O O . GLY A 1 187 ? -5.210 -0.894 -10.105 1.00 83.88 187 GLY A O 1
ATOM 1493 N N . ALA A 1 188 ? -3.515 -0.786 -8.616 1.00 85.56 188 ALA A N 1
ATOM 1494 C CA . ALA A 1 188 ? -3.897 0.442 -7.951 1.00 85.56 188 ALA A CA 1
ATOM 1495 C C . ALA A 1 188 ? -3.783 1.656 -8.886 1.00 85.56 188 ALA A C 1
ATOM 1497 O O . ALA A 1 188 ? -2.989 1.647 -9.827 1.00 85.56 188 ALA A O 1
ATOM 1498 N N . ARG A 1 189 ? -4.563 2.711 -8.620 1.00 83.69 189 ARG A N 1
ATOM 1499 C CA . ARG A 1 189 ? -4.609 3.908 -9.475 1.00 83.69 189 ARG A CA 1
ATOM 1500 C C . ARG A 1 189 ? -4.352 5.171 -8.683 1.00 83.69 189 ARG A C 1
ATOM 1502 O O . ARG A 1 189 ? -4.980 5.377 -7.648 1.00 83.69 189 ARG A O 1
ATOM 1509 N N . SER A 1 190 ? -3.491 6.045 -9.201 1.00 80.62 190 SER A N 1
ATOM 1510 C CA . SER A 1 190 ? -3.186 7.307 -8.523 1.00 80.62 190 SER A CA 1
ATOM 1511 C C . SER A 1 190 ? -4.420 8.207 -8.444 1.00 80.62 190 SER A C 1
ATOM 1513 O O . SER A 1 190 ? -4.610 8.878 -7.434 1.00 80.62 190 SER A O 1
ATOM 1515 N N . SER A 1 191 ? -5.328 8.118 -9.425 1.00 76.88 191 SER A N 1
ATOM 1516 C CA . SER A 1 191 ? -6.622 8.813 -9.425 1.00 76.88 191 SER A CA 1
ATOM 1517 C C . SER A 1 191 ? -7.534 8.475 -8.235 1.00 76.88 191 SER A C 1
ATOM 1519 O O . SER A 1 191 ? -8.514 9.178 -7.998 1.00 76.88 191 SER A O 1
ATOM 1521 N N . TRP A 1 192 ? -7.231 7.428 -7.456 1.00 77.88 192 TRP A N 1
ATOM 1522 C CA . TRP A 1 192 ? -7.959 7.106 -6.224 1.00 77.88 192 TRP A CA 1
ATOM 1523 C C . TRP A 1 192 ? -7.597 7.996 -5.037 1.00 77.88 192 TRP A C 1
ATOM 1525 O O . TRP A 1 192 ? -8.338 8.003 -4.054 1.00 77.88 192 TRP A O 1
ATOM 1535 N N . TYR A 1 193 ? -6.501 8.752 -5.106 1.00 75.38 193 TYR A N 1
ATOM 1536 C CA . TYR A 1 193 ? -6.208 9.745 -4.078 1.00 75.38 193 TYR A CA 1
ATOM 1537 C C . TYR A 1 193 ? -7.204 10.909 -4.117 1.00 75.38 193 TYR A C 1
ATOM 1539 O O . TYR A 1 193 ? -7.854 11.166 -5.127 1.00 75.38 193 TYR A O 1
ATOM 1547 N N . ALA A 1 194 ? -7.333 11.638 -3.011 1.00 70.69 194 ALA A N 1
ATOM 1548 C CA . ALA A 1 194 ? -8.276 12.753 -2.926 1.00 70.69 194 ALA A CA 1
ATOM 1549 C C . ALA A 1 194 ? -7.725 14.062 -3.518 1.00 70.69 194 ALA A C 1
ATOM 1551 O O . ALA A 1 194 ? -8.501 14.964 -3.835 1.00 70.69 194 ALA A O 1
ATOM 1552 N N . THR A 1 195 ? -6.399 14.197 -3.633 1.00 69.38 195 THR A N 1
ATOM 1553 C CA . THR A 1 195 ? -5.752 15.461 -4.009 1.00 69.38 195 THR A CA 1
ATOM 1554 C C . THR A 1 195 ? -4.989 15.366 -5.326 1.00 69.38 195 THR A C 1
ATOM 1556 O O . THR A 1 195 ? -4.338 14.368 -5.624 1.00 69.38 195 THR A O 1
ATOM 1559 N N . GLU A 1 196 ? -4.990 16.461 -6.089 1.00 66.44 196 GLU A N 1
ATOM 1560 C CA . GLU A 1 196 ? -4.253 16.568 -7.356 1.00 66.44 196 GLU A CA 1
ATOM 1561 C C . GLU A 1 196 ? -2.734 16.387 -7.170 1.00 66.44 196 GLU A C 1
ATOM 1563 O O . GLU A 1 196 ? -2.049 15.832 -8.029 1.00 66.44 196 GLU A O 1
ATOM 1568 N N . TRP A 1 197 ? -2.191 16.819 -6.026 1.00 70.69 197 TRP A N 1
ATOM 1569 C CA . TRP A 1 197 ? -0.786 16.581 -5.690 1.00 70.69 197 TRP A CA 1
ATOM 1570 C C . TRP A 1 197 ? -0.486 15.088 -5.544 1.00 70.69 197 TRP A C 1
ATOM 1572 O O . TRP A 1 197 ? 0.533 14.609 -6.056 1.00 70.69 197 TRP A O 1
ATOM 1582 N N . GLN A 1 198 ? -1.386 14.352 -4.886 1.00 76.44 198 GLN A N 1
ATOM 1583 C CA . GLN A 1 198 ? -1.240 12.913 -4.743 1.00 76.44 198 GLN A CA 1
ATOM 1584 C C . GLN A 1 198 ? -1.402 12.182 -6.077 1.00 76.44 198 GLN A C 1
ATOM 1586 O O . GLN A 1 198 ? -0.684 11.218 -6.320 1.00 76.44 198 GLN A O 1
ATOM 1591 N N . TRP A 1 199 ? -2.266 12.669 -6.971 1.00 67.19 199 TRP A N 1
ATOM 1592 C CA . TRP A 1 199 ? -2.369 12.138 -8.336 1.00 67.19 199 TRP A CA 1
ATOM 1593 C C . TRP A 1 199 ? -1.033 12.242 -9.069 1.00 67.19 199 TRP A C 1
ATOM 1595 O O . TRP A 1 199 ? -0.519 11.252 -9.575 1.00 67.19 199 TRP A O 1
ATOM 1605 N N . LYS A 1 200 ? -0.408 13.424 -9.046 1.00 68.44 200 LYS A N 1
ATOM 1606 C CA . LYS A 1 200 ? 0.842 13.678 -9.782 1.00 68.44 200 LYS A CA 1
ATOM 1607 C C . LYS A 1 200 ? 2.072 12.990 -9.186 1.00 68.44 200 LYS A C 1
ATOM 1609 O O . LYS A 1 200 ? 3.016 12.715 -9.916 1.00 68.44 200 LYS A O 1
ATOM 1614 N N . SER A 1 201 ? 2.078 12.718 -7.880 1.00 77.69 201 SER A N 1
ATOM 1615 C CA . SER A 1 201 ? 3.251 12.164 -7.175 1.00 77.69 201 SER A CA 1
ATOM 1616 C C . SER A 1 201 ? 3.058 10.715 -6.711 1.00 77.69 201 SER A C 1
ATOM 1618 O O . SER A 1 201 ? 3.942 10.137 -6.081 1.00 77.69 201 SER A O 1
ATOM 1620 N N . GLY A 1 202 ? 1.896 10.120 -6.990 1.00 82.38 202 GLY A N 1
ATOM 1621 C CA . GLY A 1 202 ? 1.450 8.872 -6.372 1.00 82.38 202 GLY A CA 1
ATOM 1622 C C . GLY A 1 202 ? 1.907 7.589 -7.047 1.00 82.38 202 GLY A C 1
ATOM 1623 O O . GLY A 1 202 ? 1.576 6.511 -6.555 1.00 82.38 202 GLY A O 1
ATOM 1624 N N . SER A 1 203 ? 2.677 7.667 -8.135 1.00 90.56 203 SER A N 1
ATOM 1625 C CA . SER A 1 203 ? 3.123 6.475 -8.868 1.00 90.56 203 SER A CA 1
ATOM 1626 C C . SER A 1 203 ? 3.943 5.521 -7.989 1.00 90.56 203 SER A C 1
ATOM 1628 O O . SER A 1 203 ? 3.735 4.311 -8.038 1.00 90.56 203 SER A O 1
ATOM 1630 N N . GLY A 1 204 ? 4.814 6.043 -7.116 1.00 92.06 204 GLY A N 1
ATOM 1631 C CA . GLY A 1 204 ? 5.568 5.230 -6.153 1.00 92.06 204 GLY A CA 1
ATOM 1632 C C . GLY A 1 204 ? 4.647 4.445 -5.206 1.00 92.06 204 GLY A C 1
ATOM 1633 O O . GLY A 1 204 ? 4.666 3.215 -5.227 1.00 92.06 204 GLY A O 1
ATOM 1634 N N . PRO A 1 205 ? 3.801 5.115 -4.409 1.00 92.62 205 PRO A N 1
ATOM 1635 C CA . PRO A 1 205 ? 2.814 4.461 -3.544 1.00 92.62 205 PRO A CA 1
ATOM 1636 C C . PRO A 1 205 ? 1.890 3.459 -4.249 1.00 92.62 205 PRO A C 1
ATOM 1638 O O . PRO A 1 205 ? 1.606 2.397 -3.690 1.00 92.62 205 PRO A O 1
ATOM 1641 N N . VAL A 1 206 ? 1.464 3.746 -5.484 1.00 92.25 206 VAL A N 1
ATOM 1642 C CA . VAL A 1 206 ? 0.702 2.809 -6.327 1.00 92.25 206 VAL A CA 1
ATOM 1643 C C . VAL A 1 206 ? 1.505 1.537 -6.594 1.00 92.25 206 VAL A C 1
ATOM 1645 O O . VAL A 1 206 ? 1.021 0.431 -6.352 1.00 92.25 206 VAL A O 1
ATOM 1648 N N . VAL A 1 207 ? 2.750 1.675 -7.052 1.00 94.19 207 VAL A N 1
ATOM 1649 C CA . VAL A 1 207 ? 3.613 0.530 -7.363 1.00 94.19 207 VAL A CA 1
ATOM 1650 C C . VAL A 1 207 ? 3.960 -0.267 -6.114 1.00 94.19 207 VAL A C 1
ATOM 1652 O O . VAL A 1 207 ? 3.904 -1.494 -6.148 1.00 94.19 207 VAL A O 1
ATOM 1655 N N . ALA A 1 208 ? 4.250 0.405 -5.003 1.00 93.31 208 ALA A N 1
ATOM 1656 C CA . ALA A 1 208 ? 4.496 -0.239 -3.720 1.00 93.31 208 ALA A CA 1
ATOM 1657 C C . ALA A 1 208 ? 3.264 -1.021 -3.232 1.00 93.31 208 ALA A C 1
ATOM 1659 O O . ALA A 1 208 ? 3.391 -2.162 -2.794 1.00 93.31 208 ALA A O 1
ATOM 1660 N N . THR A 1 209 ? 2.066 -0.452 -3.395 1.00 91.44 209 THR A N 1
ATOM 1661 C CA . THR A 1 209 ? 0.794 -1.124 -3.097 1.00 91.44 209 THR A CA 1
ATOM 1662 C C . THR A 1 209 ? 0.621 -2.380 -3.943 1.00 91.44 209 THR A C 1
ATOM 1664 O O . THR A 1 209 ? 0.425 -3.461 -3.394 1.00 91.44 209 THR A O 1
ATOM 1667 N N . ASN A 1 210 ? 0.757 -2.269 -5.268 1.00 90.94 210 ASN A N 1
ATOM 1668 C CA . ASN A 1 210 ? 0.697 -3.413 -6.180 1.00 90.94 210 ASN A CA 1
ATOM 1669 C C . ASN A 1 210 ? 1.679 -4.513 -5.758 1.00 90.94 210 ASN A C 1
ATOM 1671 O O . ASN A 1 210 ? 1.319 -5.689 -5.706 1.00 90.94 210 ASN A O 1
ATOM 1675 N N . TYR A 1 211 ? 2.904 -4.117 -5.413 1.00 89.50 211 TYR A N 1
ATOM 1676 C CA . TYR A 1 211 ? 3.959 -5.020 -4.980 1.00 89.50 211 TYR A CA 1
ATOM 1677 C C . TYR A 1 211 ? 3.577 -5.795 -3.713 1.00 89.50 211 TYR A C 1
ATOM 1679 O O . TYR A 1 211 ? 3.633 -7.025 -3.690 1.00 89.50 211 TYR A O 1
ATOM 1687 N N . ILE A 1 212 ? 3.163 -5.081 -2.664 1.00 85.69 212 ILE A N 1
ATOM 1688 C CA . ILE A 1 212 ? 2.763 -5.661 -1.378 1.00 85.69 212 ILE A CA 1
ATOM 1689 C C . ILE A 1 212 ? 1.577 -6.608 -1.580 1.00 85.69 212 ILE A C 1
ATOM 1691 O O . ILE A 1 212 ? 1.623 -7.751 -1.134 1.00 85.69 212 ILE A O 1
ATOM 1695 N N . LEU A 1 213 ? 0.542 -6.186 -2.309 1.00 81.69 213 LEU A N 1
ATOM 1696 C CA . LEU A 1 213 ? -0.626 -7.030 -2.568 1.00 81.69 213 LEU A CA 1
ATOM 1697 C C . LEU A 1 213 ? -0.241 -8.333 -3.276 1.00 81.69 213 LEU A C 1
ATOM 1699 O O . LEU A 1 213 ? -0.740 -9.393 -2.899 1.00 81.69 213 LEU A O 1
ATOM 1703 N N . TYR A 1 214 ? 0.672 -8.274 -4.250 1.00 84.38 214 TYR A N 1
ATOM 1704 C CA . TYR A 1 214 ? 1.176 -9.463 -4.935 1.00 84.38 214 TYR A CA 1
ATOM 1705 C C . TYR A 1 214 ? 1.902 -10.416 -3.975 1.00 84.38 214 TYR A C 1
ATOM 1707 O O . TYR A 1 214 ? 1.566 -11.601 -3.901 1.00 84.38 214 TYR A O 1
ATOM 1715 N N . LEU A 1 215 ? 2.857 -9.894 -3.195 1.00 76.50 215 LEU A N 1
ATOM 1716 C CA . LEU A 1 215 ? 3.634 -10.683 -2.235 1.00 76.50 215 LEU A CA 1
ATOM 1717 C C . LEU A 1 215 ? 2.743 -11.386 -1.205 1.00 76.50 215 LEU A C 1
ATOM 1719 O O . LEU A 1 215 ? 2.882 -12.587 -0.969 1.00 76.50 215 LEU A O 1
ATOM 1723 N N . PHE A 1 216 ? 1.810 -10.645 -0.608 1.00 72.62 216 PHE A N 1
ATOM 1724 C CA . PHE A 1 216 ? 0.922 -11.169 0.427 1.00 72.62 216 PHE A CA 1
ATOM 1725 C C . PHE A 1 216 ? -0.039 -12.225 -0.125 1.00 72.62 216 PHE A C 1
ATOM 1727 O O . PHE A 1 216 ? -0.297 -13.233 0.536 1.00 72.62 216 PHE A O 1
ATOM 1734 N N . ARG A 1 217 ? -0.534 -12.036 -1.353 1.00 69.38 217 ARG A N 1
ATOM 1735 C CA . ARG A 1 217 ? -1.455 -12.977 -1.996 1.00 69.38 217 ARG A CA 1
ATOM 1736 C C . ARG A 1 217 ? -0.783 -14.308 -2.328 1.00 69.38 217 ARG A C 1
ATOM 1738 O O . ARG A 1 217 ? -1.383 -15.348 -2.067 1.00 69.38 217 ARG A O 1
ATOM 1745 N N . ASN A 1 218 ? 0.448 -14.282 -2.840 1.00 62.72 218 ASN A N 1
ATOM 1746 C CA . ASN A 1 218 ? 1.136 -15.498 -3.284 1.00 62.72 218 ASN A CA 1
ATOM 1747 C C . ASN A 1 218 ? 1.900 -16.227 -2.167 1.00 62.72 218 ASN A C 1
ATOM 1749 O O . ASN A 1 218 ? 2.072 -17.441 -2.259 1.00 62.72 218 ASN A O 1
ATOM 1753 N N . GLN A 1 219 ? 2.350 -15.542 -1.107 1.00 54.03 219 GLN A N 1
ATOM 1754 C CA . GLN A 1 219 ? 3.182 -16.180 -0.073 1.00 54.03 219 GLN A CA 1
ATOM 1755 C C . GLN A 1 219 ? 2.462 -16.504 1.243 1.00 54.03 219 GLN A C 1
ATOM 1757 O O . GLN A 1 219 ? 2.805 -17.505 1.870 1.00 54.03 219 GLN A O 1
ATOM 1762 N N . LEU A 1 220 ? 1.454 -15.729 1.661 1.00 43.78 220 LEU A N 1
ATOM 1763 C CA . LEU A 1 220 ? 0.767 -15.957 2.945 1.00 43.78 220 LEU A CA 1
ATOM 1764 C C . LEU A 1 220 ? -0.549 -16.738 2.810 1.00 43.78 220 LEU A C 1
ATOM 1766 O O . LEU A 1 220 ? -0.991 -17.357 3.775 1.00 43.78 220 LEU A O 1
ATOM 1770 N N . MET A 1 221 ? -1.169 -16.751 1.626 1.00 49.94 221 MET A N 1
ATOM 1771 C CA . MET A 1 221 ? -2.568 -17.174 1.456 1.00 49.94 221 MET A CA 1
ATOM 1772 C C . MET A 1 221 ? -2.766 -18.412 0.568 1.00 49.94 221 MET A C 1
ATOM 1774 O O . MET A 1 221 ? -3.871 -18.641 0.076 1.00 49.94 221 MET A O 1
ATOM 1778 N N . ASN A 1 222 ? -1.752 -19.281 0.454 1.00 44.78 222 ASN A N 1
ATOM 1779 C CA . ASN A 1 222 ? -1.829 -20.577 -0.253 1.00 44.78 222 ASN A CA 1
ATOM 1780 C C . ASN A 1 222 ? -2.937 -21.541 0.250 1.00 44.78 222 ASN A C 1
ATOM 1782 O O . ASN A 1 222 ? -3.091 -22.623 -0.308 1.00 44.78 222 ASN A O 1
ATOM 1786 N N . ASN A 1 223 ? -3.734 -21.162 1.258 1.00 40.25 223 ASN A N 1
ATOM 1787 C CA . ASN A 1 223 ? -4.831 -21.961 1.816 1.00 40.25 223 ASN A CA 1
ATOM 1788 C C . ASN A 1 223 ? -6.247 -21.397 1.585 1.00 40.25 223 ASN A C 1
ATOM 1790 O O . ASN A 1 223 ? -7.217 -22.046 1.971 1.00 40.25 223 ASN A O 1
ATOM 1794 N N . SER A 1 224 ? -6.414 -20.237 0.945 1.00 42.12 224 SER A N 1
ATOM 1795 C CA . SER A 1 224 ? -7.749 -19.660 0.711 1.00 42.12 224 SER A CA 1
ATOM 1796 C C . SER A 1 224 ? -7.815 -18.987 -0.653 1.00 42.12 224 SER A C 1
ATOM 1798 O O . SER A 1 224 ? -7.400 -17.843 -0.833 1.00 42.12 224 SER A O 1
ATOM 1800 N N . GLY A 1 225 ? -8.327 -19.737 -1.628 1.00 44.00 225 GLY A N 1
ATOM 1801 C CA . GLY A 1 225 ? -8.515 -19.270 -2.995 1.00 44.00 225 GLY A CA 1
ATOM 1802 C C . GLY A 1 225 ? -9.382 -18.009 -3.072 1.00 44.00 225 GLY A C 1
ATOM 1803 O O . GLY A 1 225 ? -10.378 -17.873 -2.366 1.00 44.00 225 GLY A O 1
ATOM 1804 N N . ASN A 1 226 ? -9.015 -17.113 -3.992 1.00 49.88 226 ASN A N 1
ATOM 1805 C CA . ASN A 1 226 ? -9.822 -15.976 -4.449 1.00 49.88 226 ASN A CA 1
ATOM 1806 C C . ASN A 1 226 ? -10.122 -14.848 -3.445 1.00 49.88 226 ASN A C 1
ATOM 1808 O O . ASN A 1 226 ? -11.180 -14.223 -3.521 1.00 49.88 226 ASN A O 1
ATOM 1812 N N . MET A 1 227 ? -9.177 -14.462 -2.583 1.00 51.81 227 MET A N 1
ATOM 1813 C CA . MET A 1 227 ? -9.271 -13.138 -1.951 1.00 51.81 227 MET A CA 1
ATOM 1814 C C . MET A 1 227 ? -9.056 -12.063 -3.024 1.00 51.81 227 MET A C 1
ATOM 1816 O O . MET A 1 227 ? -7.934 -11.908 -3.494 1.00 51.81 227 MET A O 1
ATOM 1820 N N . LYS A 1 228 ? -10.118 -11.383 -3.478 1.00 58.41 228 LYS A N 1
ATOM 1821 C CA . LYS A 1 228 ? -10.048 -10.224 -4.387 1.00 58.41 228 LYS A CA 1
ATOM 1822 C C . LYS A 1 228 ? -9.949 -8.944 -3.561 1.00 58.41 228 LYS A C 1
ATOM 1824 O O . LYS A 1 228 ? -10.799 -8.725 -2.702 1.00 58.41 228 LYS A O 1
ATOM 1829 N N . PHE A 1 229 ? -8.930 -8.129 -3.830 1.00 65.88 229 PHE A N 1
ATOM 1830 C CA . PHE A 1 229 ? -8.844 -6.794 -3.252 1.00 65.88 229 PHE A CA 1
ATOM 1831 C C . PHE A 1 229 ? -9.818 -5.871 -3.979 1.00 65.88 229 PHE A C 1
ATOM 1833 O O . PHE A 1 229 ? -9.903 -5.893 -5.211 1.00 65.88 229 PHE A O 1
ATOM 1840 N N . ASP A 1 230 ? -10.584 -5.107 -3.212 1.00 76.19 230 ASP A N 1
ATOM 1841 C CA . ASP A 1 230 ? -11.414 -4.046 -3.765 1.00 76.19 230 ASP A CA 1
ATOM 1842 C C . ASP A 1 230 ? -10.679 -2.701 -3.748 1.00 76.19 230 ASP A C 1
ATOM 1844 O O . ASP A 1 230 ? -9.652 -2.521 -3.089 1.00 76.19 230 ASP A O 1
ATOM 1848 N N . LYS A 1 231 ? -11.211 -1.755 -4.522 1.00 79.88 231 LYS A N 1
ATOM 1849 C CA . LYS A 1 231 ? -10.680 -0.395 -4.637 1.00 79.88 231 LYS A CA 1
ATOM 1850 C C . LYS A 1 231 ? -10.445 0.270 -3.282 1.00 79.88 231 LYS A C 1
ATOM 1852 O O . LYS A 1 231 ? -9.419 0.922 -3.109 1.00 79.88 231 LYS A O 1
ATOM 1857 N N . ASP A 1 232 ? -11.363 0.096 -2.331 1.00 76.38 232 ASP A N 1
ATOM 1858 C CA . ASP A 1 232 ? -11.272 0.739 -1.020 1.00 76.38 232 ASP A CA 1
ATOM 1859 C C . ASP A 1 232 ? -10.059 0.208 -0.245 1.00 76.38 232 ASP A C 1
ATOM 1861 O O . ASP A 1 232 ? -9.281 0.990 0.296 1.00 76.38 232 ASP A O 1
ATOM 1865 N N . GLN A 1 233 ? -9.840 -1.110 -0.241 1.00 74.62 233 GLN A N 1
ATOM 1866 C CA . GLN A 1 233 ? -8.665 -1.724 0.387 1.00 74.62 233 GLN A CA 1
ATOM 1867 C C . GLN A 1 233 ? -7.355 -1.233 -0.234 1.00 74.62 233 GLN A C 1
ATOM 1869 O O . GLN A 1 233 ? -6.404 -0.920 0.485 1.00 74.62 233 GLN A O 1
ATOM 1874 N N . CYS A 1 234 ? -7.302 -1.144 -1.562 1.00 78.56 234 CYS A N 1
ATOM 1875 C CA . CYS A 1 234 ? -6.104 -0.703 -2.263 1.00 78.56 234 CYS A CA 1
ATOM 1876 C C . CYS A 1 234 ? -5.816 0.785 -2.045 1.00 78.56 234 CYS A C 1
ATOM 1878 O O . CYS A 1 234 ? -4.675 1.128 -1.753 1.00 78.56 234 CYS A O 1
ATOM 1880 N N . ALA A 1 235 ? -6.832 1.652 -2.099 1.00 80.56 235 ALA A N 1
ATOM 1881 C CA . ALA A 1 235 ? -6.693 3.079 -1.799 1.00 80.56 235 ALA A CA 1
ATOM 1882 C C . ALA A 1 235 ? -6.169 3.326 -0.372 1.00 80.56 235 ALA A C 1
ATOM 1884 O O . ALA A 1 235 ? -5.467 4.299 -0.108 1.00 80.56 235 ALA A O 1
ATOM 1885 N N . LEU A 1 236 ? -6.462 2.418 0.554 1.00 73.00 236 LEU A N 1
ATOM 1886 C CA . LEU A 1 236 ? -6.074 2.559 1.953 1.00 73.00 236 LEU A CA 1
ATOM 1887 C C . LEU A 1 236 ? -4.657 2.073 2.226 1.00 73.00 236 LEU A C 1
ATOM 1889 O O . LEU A 1 236 ? -3.910 2.746 2.936 1.00 73.00 236 LEU A O 1
ATOM 1893 N N . LEU A 1 237 ? -4.247 0.982 1.581 1.00 81.50 237 LEU A N 1
ATOM 1894 C CA . LEU A 1 237 ? -2.840 0.593 1.546 1.00 81.50 237 LEU A CA 1
ATOM 1895 C C . LEU A 1 237 ? -1.983 1.676 0.867 1.00 81.50 237 LEU A C 1
ATOM 1897 O O . LEU A 1 237 ? -0.911 2.017 1.359 1.00 81.50 237 LEU A O 1
ATOM 1901 N N . MET A 1 238 ? -2.499 2.280 -0.203 1.00 87.06 238 MET A N 1
ATOM 1902 C CA . MET A 1 238 ? -1.884 3.408 -0.900 1.00 87.06 238 MET A CA 1
ATOM 1903 C C . MET A 1 238 ? -1.621 4.613 0.011 1.00 87.06 238 MET A C 1
ATOM 1905 O O . MET A 1 238 ? -0.540 5.195 -0.065 1.00 87.06 238 MET A O 1
ATOM 1909 N N . GLU A 1 239 ? -2.573 5.003 0.861 1.00 84.50 239 GLU A N 1
ATOM 1910 C CA . GLU A 1 239 ? -2.403 6.095 1.837 1.00 84.50 239 GLU A CA 1
ATOM 1911 C C . GLU A 1 239 ? -1.414 5.744 2.952 1.00 84.50 239 GLU A C 1
ATOM 1913 O O . GLU A 1 239 ? -0.671 6.592 3.449 1.00 84.50 239 GLU A O 1
ATOM 1918 N N . GLU A 1 240 ? -1.380 4.478 3.357 1.00 84.06 240 GLU A N 1
ATOM 1919 C CA . GLU A 1 240 ? -0.454 4.033 4.385 1.00 84.06 240 GLU A CA 1
ATOM 1920 C C . GLU A 1 240 ? 0.989 4.045 3.877 1.00 84.06 240 GLU A C 1
ATOM 1922 O O . GLU A 1 240 ? 1.871 4.649 4.490 1.00 84.06 240 GLU A O 1
ATOM 1927 N N . VAL A 1 241 ? 1.210 3.429 2.718 1.00 87.19 241 VAL A N 1
ATOM 1928 C CA . VAL A 1 241 ? 2.523 3.302 2.085 1.00 87.19 241 VAL A CA 1
ATOM 1929 C C . VAL A 1 241 ? 3.040 4.659 1.600 1.00 87.19 241 VAL A C 1
ATOM 1931 O O . VAL A 1 241 ? 4.253 4.878 1.608 1.00 87.19 241 VAL A O 1
ATOM 1934 N N . TRP A 1 242 ? 2.147 5.608 1.277 1.00 87.62 242 TRP A N 1
ATOM 1935 C CA . TRP A 1 242 ? 2.490 6.999 0.948 1.00 87.62 242 TRP A CA 1
ATOM 1936 C C . TRP A 1 242 ? 3.498 7.602 1.926 1.00 87.62 242 TRP A C 1
ATOM 1938 O O . TRP A 1 242 ? 4.477 8.226 1.523 1.00 87.62 242 TRP A O 1
ATOM 1948 N N . ARG A 1 243 ? 3.293 7.385 3.229 1.00 87.06 243 ARG A N 1
ATOM 1949 C CA . ARG A 1 243 ? 4.127 7.968 4.293 1.00 87.06 243 ARG A CA 1
ATOM 1950 C C . ARG A 1 243 ? 5.572 7.475 4.261 1.00 87.06 243 ARG A C 1
ATOM 1952 O O . ARG A 1 243 ? 6.450 8.139 4.805 1.00 87.06 243 ARG A O 1
ATOM 1959 N N . TYR A 1 244 ? 5.805 6.330 3.631 1.00 89.75 244 TYR A N 1
ATOM 1960 C CA . TYR A 1 244 ? 7.089 5.649 3.630 1.00 89.75 244 TYR A CA 1
ATOM 1961 C C . TYR A 1 244 ? 7.818 5.794 2.302 1.00 89.75 244 TYR A C 1
ATOM 1963 O O . TYR A 1 244 ? 9.022 6.035 2.314 1.00 89.75 244 TYR A O 1
ATOM 1971 N N . VAL A 1 245 ? 7.122 5.670 1.168 1.00 90.25 245 VAL A N 1
ATOM 1972 C CA . VAL A 1 245 ? 7.771 5.601 -0.157 1.00 90.25 245 VAL A CA 1
ATOM 1973 C C . VAL A 1 245 ? 7.715 6.905 -0.948 1.00 90.25 245 VAL A C 1
ATOM 1975 O O . VAL A 1 245 ? 8.466 7.051 -1.912 1.00 90.25 245 VAL A O 1
ATOM 1978 N N . THR A 1 246 ? 6.856 7.852 -0.564 1.00 86.62 246 THR A N 1
ATOM 1979 C CA . THR A 1 246 ? 6.787 9.153 -1.234 1.00 86.62 246 THR A CA 1
ATOM 1980 C C . THR A 1 246 ? 7.976 10.027 -0.806 1.00 86.62 246 THR A C 1
ATOM 1982 O O . THR A 1 246 ? 8.240 10.151 0.396 1.00 86.62 246 THR A O 1
ATOM 1985 N N . PRO A 1 247 ? 8.706 10.642 -1.754 1.00 78.38 247 PRO A N 1
ATOM 1986 C CA . PRO A 1 247 ? 9.773 11.581 -1.428 1.00 78.38 247 PRO A CA 1
ATOM 1987 C C . PRO A 1 247 ? 9.236 12.859 -0.780 1.00 78.38 247 PRO A C 1
ATOM 1989 O O . PRO A 1 247 ? 8.091 13.261 -1.000 1.00 78.38 247 PRO A O 1
ATOM 1992 N N . GLN A 1 248 ? 10.088 13.531 -0.008 1.00 77.31 248 GLN A N 1
ATOM 1993 C CA . GLN A 1 248 ? 9.783 14.867 0.503 1.00 77.31 248 GLN A CA 1
ATOM 1994 C C . GLN A 1 248 ? 9.758 15.906 -0.632 1.00 77.31 248 GLN A C 1
ATOM 1996 O O . GLN A 1 248 ? 10.354 15.688 -1.691 1.00 77.31 248 GLN A O 1
ATOM 2001 N N . PRO A 1 249 ? 9.112 17.071 -0.439 1.00 72.38 249 PRO A N 1
ATOM 2002 C CA . PRO A 1 249 ? 9.181 18.159 -1.409 1.00 72.38 249 PRO A CA 1
ATOM 2003 C C . PRO A 1 249 ? 10.638 18.492 -1.775 1.00 72.38 249 PRO A C 1
ATOM 2005 O O . PRO A 1 249 ? 11.447 18.787 -0.896 1.00 72.38 249 PRO A O 1
ATOM 2008 N N . ASN A 1 250 ? 10.950 18.480 -3.076 1.00 72.12 250 ASN A N 1
ATOM 2009 C CA . ASN A 1 250 ? 12.286 18.683 -3.668 1.00 72.12 250 ASN A CA 1
ATOM 2010 C C . ASN A 1 250 ? 13.285 17.516 -3.536 1.00 72.12 250 ASN A C 1
ATOM 2012 O O . ASN A 1 250 ? 14.429 17.652 -3.969 1.00 72.12 250 ASN A O 1
ATOM 2016 N N . GLU A 1 251 ? 12.882 16.372 -2.985 1.00 77.31 251 GLU A N 1
ATOM 2017 C CA . GLU A 1 251 ? 13.688 15.150 -3.015 1.00 77.31 251 GLU A CA 1
ATOM 2018 C C . GLU A 1 251 ? 13.460 14.406 -4.350 1.00 77.31 251 GLU A C 1
ATOM 2020 O O . GLU A 1 251 ? 12.309 14.195 -4.744 1.00 77.31 251 GLU A O 1
ATOM 2025 N N . PRO A 1 252 ? 14.518 14.010 -5.083 1.00 81.19 252 PRO A N 1
ATOM 2026 C CA . PRO A 1 252 ? 14.360 13.288 -6.341 1.00 81.19 252 PRO A CA 1
ATOM 2027 C C . PRO A 1 252 ? 13.837 11.864 -6.114 1.00 81.19 252 PRO A C 1
ATOM 2029 O O . PRO A 1 252 ? 14.142 11.220 -5.108 1.00 81.19 252 PRO A O 1
ATOM 2032 N N . LEU A 1 253 ? 13.108 11.328 -7.099 1.00 87.31 253 LEU A N 1
ATOM 2033 C CA . LEU A 1 253 ? 12.760 9.907 -7.104 1.00 87.31 253 LEU A CA 1
ATOM 2034 C C . LEU A 1 253 ? 14.034 9.053 -7.119 1.00 87.31 253 LEU A C 1
ATOM 2036 O O . LEU A 1 253 ? 14.980 9.325 -7.857 1.00 87.31 253 LEU A O 1
ATOM 2040 N N . SER A 1 254 ? 14.048 7.998 -6.309 1.00 88.25 254 SER A N 1
ATOM 2041 C CA . SER A 1 254 ? 15.222 7.145 -6.140 1.00 88.25 254 SER A CA 1
ATOM 2042 C C . SER A 1 254 ? 14.814 5.717 -5.813 1.00 88.25 254 SER A C 1
ATOM 2044 O O . SER A 1 254 ? 13.954 5.485 -4.960 1.00 88.25 254 SER A O 1
ATOM 2046 N N . THR A 1 255 ? 15.471 4.746 -6.451 1.00 89.19 255 THR A N 1
ATOM 2047 C CA . THR A 1 255 ? 15.284 3.327 -6.120 1.00 89.19 255 THR A CA 1
ATOM 2048 C C . THR A 1 255 ? 15.708 3.008 -4.695 1.00 89.19 255 THR A C 1
ATOM 2050 O O . THR A 1 255 ? 15.057 2.203 -4.038 1.00 89.19 255 THR A O 1
ATOM 2053 N N . VAL A 1 256 ? 16.743 3.686 -4.193 1.00 87.50 256 VAL A N 1
ATOM 2054 C CA . VAL A 1 256 ? 17.238 3.525 -2.826 1.00 87.50 256 VAL A CA 1
ATOM 2055 C C . VAL A 1 256 ? 16.194 4.031 -1.843 1.00 87.50 256 VAL A C 1
ATOM 2057 O O . VAL A 1 256 ? 15.836 3.320 -0.910 1.00 87.50 256 VAL A O 1
ATOM 2060 N N . ARG A 1 257 ? 15.651 5.234 -2.075 1.00 90.56 257 ARG A N 1
ATOM 2061 C CA . ARG A 1 257 ? 14.634 5.824 -1.196 1.00 90.56 257 ARG A CA 1
ATOM 2062 C C . ARG A 1 257 ? 13.365 4.980 -1.161 1.00 90.56 257 ARG A C 1
ATOM 2064 O O . ARG A 1 257 ? 12.833 4.742 -0.080 1.00 90.56 257 ARG A O 1
ATOM 2071 N N . PHE A 1 258 ? 12.920 4.516 -2.327 1.00 93.06 258 PHE A N 1
ATOM 2072 C CA . PHE A 1 258 ? 11.762 3.639 -2.466 1.00 93.06 258 PHE A CA 1
ATOM 2073 C C . PHE A 1 258 ? 11.984 2.286 -1.782 1.00 93.06 258 PHE A C 1
ATOM 2075 O O . PHE A 1 258 ? 11.140 1.844 -1.011 1.00 93.06 258 PHE A O 1
ATOM 2082 N N . SER A 1 259 ? 13.143 1.662 -2.010 1.00 91.44 259 SER A N 1
ATOM 2083 C CA . SER A 1 259 ? 13.553 0.415 -1.358 1.00 91.44 259 SER A CA 1
ATOM 2084 C C . SER A 1 259 ? 13.576 0.564 0.163 1.00 91.44 259 SER A C 1
ATOM 2086 O O . SER A 1 259 ? 12.996 -0.254 0.867 1.00 91.44 259 SER A O 1
ATOM 2088 N N . ASN A 1 260 ? 14.195 1.621 0.686 1.00 90.44 260 ASN A N 1
ATOM 2089 C CA . ASN A 1 260 ? 14.229 1.864 2.126 1.00 90.44 260 ASN A CA 1
ATOM 2090 C C . ASN A 1 260 ? 12.821 2.119 2.675 1.00 90.44 260 ASN A C 1
ATOM 2092 O O . ASN A 1 260 ? 12.449 1.516 3.666 1.00 90.44 260 ASN A O 1
ATOM 2096 N N . GLY A 1 261 ? 11.997 2.906 1.977 1.00 91.75 261 GLY A N 1
ATOM 2097 C CA . GLY A 1 261 ? 10.607 3.135 2.376 1.00 91.75 261 GLY A CA 1
ATOM 2098 C C . GLY A 1 261 ? 9.773 1.852 2.418 1.00 91.75 261 GLY A C 1
ATOM 2099 O O . GLY A 1 261 ? 9.001 1.649 3.350 1.00 91.75 261 GLY A O 1
ATOM 2100 N N . LEU A 1 262 ? 9.945 0.951 1.447 1.00 90.81 262 LEU A N 1
ATOM 2101 C CA . LEU A 1 262 ? 9.303 -0.364 1.482 1.00 90.81 262 LEU A CA 1
ATOM 2102 C C . LEU A 1 262 ? 9.762 -1.192 2.688 1.00 90.81 262 LEU A C 1
ATOM 2104 O O . LEU A 1 262 ? 8.937 -1.871 3.295 1.00 90.81 262 LEU A O 1
ATOM 2108 N N . HIS A 1 263 ? 11.054 -1.149 3.023 1.00 87.75 263 HIS A N 1
ATOM 2109 C CA . HIS A 1 263 ? 11.603 -1.843 4.189 1.00 87.75 263 HIS A CA 1
ATOM 2110 C C . HIS A 1 263 ? 11.048 -1.260 5.494 1.00 87.75 263 HIS A C 1
ATOM 2112 O O . HIS A 1 263 ? 10.494 -2.002 6.293 1.00 87.75 263 HIS A O 1
ATOM 2118 N N . ASP A 1 264 ? 11.071 0.064 5.651 1.00 88.06 264 ASP A N 1
ATOM 2119 C CA . ASP A 1 264 ? 10.529 0.758 6.823 1.00 88.06 264 ASP A CA 1
ATOM 2120 C C . ASP A 1 264 ? 9.030 0.465 7.015 1.00 88.06 264 ASP A C 1
ATOM 2122 O O . ASP A 1 264 ? 8.554 0.298 8.140 1.00 88.06 264 ASP A O 1
ATOM 2126 N N . TYR A 1 265 ? 8.272 0.382 5.914 1.00 86.50 265 TYR A N 1
ATOM 2127 C CA . TYR A 1 265 ? 6.870 -0.030 5.946 1.00 86.50 265 TYR A CA 1
ATOM 2128 C C . TYR A 1 265 ? 6.713 -1.481 6.419 1.00 86.50 265 TYR A C 1
ATOM 2130 O O . TYR A 1 265 ? 5.860 -1.766 7.260 1.00 86.50 265 TYR A O 1
ATOM 2138 N N . ALA A 1 266 ? 7.524 -2.394 5.883 1.00 81.38 266 ALA A N 1
ATOM 2139 C CA . ALA A 1 266 ? 7.505 -3.804 6.252 1.00 81.38 266 ALA A CA 1
ATOM 2140 C C . ALA A 1 266 ? 7.829 -4.005 7.741 1.00 81.38 266 ALA A C 1
ATOM 2142 O O . ALA A 1 266 ? 7.051 -4.635 8.462 1.00 81.38 266 ALA A O 1
ATOM 2143 N N . ASP A 1 267 ? 8.891 -3.357 8.221 1.00 80.38 267 ASP A N 1
ATOM 2144 C CA . ASP A 1 267 ? 9.310 -3.357 9.622 1.00 80.38 267 ASP A CA 1
ATOM 2145 C C . ASP A 1 267 ? 8.212 -2.806 10.535 1.00 80.38 267 ASP A C 1
ATOM 2147 O O . ASP A 1 267 ? 7.858 -3.424 11.542 1.00 80.38 267 ASP A O 1
ATOM 2151 N N . TYR A 1 268 ? 7.602 -1.676 10.155 1.00 80.38 268 TYR A N 1
ATOM 2152 C CA . TYR A 1 268 ? 6.468 -1.098 10.879 1.00 80.38 268 TYR A CA 1
ATOM 2153 C C . TYR A 1 268 ? 5.286 -2.073 10.987 1.00 80.38 268 TYR A C 1
ATOM 2155 O O . TYR A 1 268 ? 4.590 -2.117 12.004 1.00 80.38 268 TYR A O 1
ATOM 2163 N N . LYS A 1 269 ? 5.063 -2.876 9.945 1.00 77.50 269 LYS A N 1
ATOM 2164 C CA . LYS A 1 269 ? 4.021 -3.903 9.896 1.00 77.50 269 LYS A CA 1
ATOM 2165 C C . LYS A 1 269 ? 4.422 -5.241 10.510 1.00 77.50 269 LYS A C 1
ATOM 2167 O O . LYS A 1 269 ? 3.569 -6.125 10.604 1.00 77.50 269 LYS A O 1
ATOM 2172 N N . GLY A 1 270 ? 5.664 -5.384 10.962 1.00 70.31 270 GLY A N 1
ATOM 2173 C CA . GLY A 1 270 ? 6.165 -6.590 11.611 1.00 70.31 270 GLY A CA 1
ATOM 2174 C C . GLY A 1 270 ? 6.416 -7.754 10.652 1.00 70.31 270 GLY A C 1
ATOM 2175 O O . GLY A 1 270 ? 6.280 -8.905 11.064 1.00 70.31 270 GLY A O 1
ATOM 2176 N N . PHE A 1 271 ? 6.757 -7.479 9.390 1.00 74.06 271 PHE A N 1
ATOM 2177 C CA . PHE A 1 271 ? 7.235 -8.491 8.448 1.00 74.06 271 PHE A CA 1
ATOM 2178 C C . PHE A 1 271 ? 8.556 -8.059 7.813 1.00 74.06 271 PHE A C 1
ATOM 2180 O O . PHE A 1 271 ? 8.795 -6.878 7.609 1.00 74.06 271 PHE A O 1
ATOM 2187 N N . ASN A 1 272 ? 9.410 -9.022 7.473 1.00 76.44 272 ASN A N 1
ATOM 2188 C CA . ASN A 1 272 ? 10.730 -8.732 6.923 1.00 76.44 272 ASN A CA 1
ATOM 2189 C C . ASN A 1 272 ? 10.697 -8.822 5.398 1.00 76.44 272 ASN A C 1
ATOM 2191 O O . ASN A 1 272 ? 10.186 -9.796 4.835 1.00 76.44 272 ASN A O 1
ATOM 2195 N N . ILE A 1 273 ? 11.282 -7.833 4.726 1.00 83.38 273 ILE A N 1
ATOM 2196 C CA . ILE A 1 273 ? 11.560 -7.907 3.291 1.00 83.38 273 ILE A CA 1
ATOM 2197 C C . ILE A 1 273 ? 13.039 -7.689 3.013 1.00 83.38 273 ILE A C 1
ATOM 2199 O O . ILE A 1 273 ? 13.678 -6.798 3.576 1.00 83.38 273 ILE A O 1
ATOM 2203 N N . HIS A 1 274 ? 13.554 -8.461 2.064 1.00 8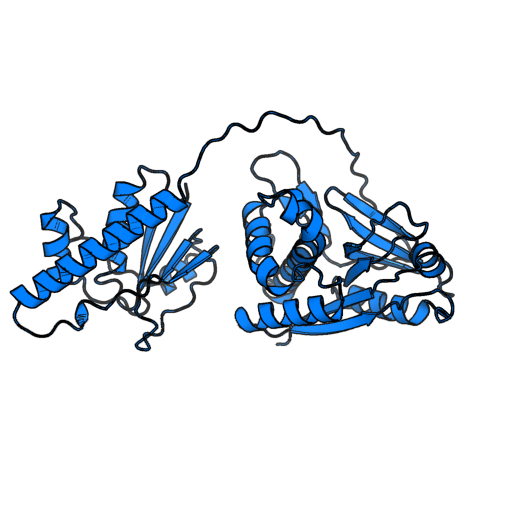6.00 274 HIS A N 1
ATOM 2204 C CA . HIS A 1 274 ? 14.866 -8.245 1.488 1.00 86.00 274 HIS A CA 1
ATOM 2205 C C . HIS A 1 274 ? 14.739 -7.571 0.128 1.00 86.00 274 HIS A C 1
ATOM 2207 O O . HIS A 1 274 ? 14.231 -8.159 -0.833 1.00 86.00 274 HIS A O 1
ATOM 2213 N N . ASN A 1 275 ? 15.236 -6.341 0.042 1.00 87.69 275 ASN A N 1
ATOM 2214 C CA . ASN A 1 275 ? 15.172 -5.538 -1.168 1.00 87.69 275 ASN A CA 1
ATOM 2215 C C . ASN A 1 275 ? 16.465 -5.645 -1.971 1.00 87.69 275 ASN A C 1
ATOM 2217 O O . ASN A 1 275 ? 17.569 -5.515 -1.447 1.00 87.69 275 ASN A O 1
ATOM 2221 N N . ARG A 1 276 ? 16.320 -5.816 -3.281 1.00 89.56 276 ARG A N 1
ATOM 2222 C CA . ARG A 1 276 ? 17.398 -5.703 -4.261 1.00 89.56 276 ARG A CA 1
ATOM 2223 C C . ARG A 1 276 ? 17.011 -4.638 -5.265 1.00 89.56 276 ARG A C 1
ATOM 2225 O O . ARG A 1 276 ? 15.869 -4.602 -5.716 1.00 89.56 276 ARG A O 1
ATOM 2232 N N . PHE A 1 277 ? 17.962 -3.809 -5.663 1.00 91.44 277 PHE A N 1
ATOM 2233 C CA . PHE A 1 277 ? 17.713 -2.783 -6.664 1.00 91.44 277 PHE A CA 1
ATOM 2234 C C . PHE A 1 277 ? 18.898 -2.612 -7.608 1.00 91.44 277 PHE A C 1
ATOM 2236 O O . PHE A 1 277 ? 20.034 -2.958 -7.285 1.00 91.44 277 PHE A O 1
ATOM 2243 N N . MET A 1 278 ? 18.618 -2.071 -8.789 1.00 87.56 278 MET A N 1
ATOM 2244 C CA . MET A 1 278 ? 19.612 -1.682 -9.781 1.00 87.56 278 MET A CA 1
ATOM 2245 C C . MET A 1 278 ? 19.309 -0.283 -10.293 1.00 87.56 278 MET A C 1
ATOM 2247 O O . MET A 1 278 ? 18.192 -0.011 -10.725 1.00 87.56 278 MET A O 1
ATOM 2251 N N . ASN A 1 279 ? 20.320 0.581 -10.298 1.00 87.06 279 ASN A N 1
ATOM 2252 C CA . ASN A 1 279 ? 20.213 1.922 -10.862 1.00 87.06 279 ASN A CA 1
ATOM 2253 C C . ASN A 1 279 ? 20.656 1.937 -12.321 1.00 87.06 279 ASN A C 1
ATOM 2255 O O . ASN A 1 279 ? 21.686 1.359 -12.680 1.00 87.06 279 ASN A O 1
ATOM 2259 N N . VAL A 1 280 ? 19.885 2.630 -1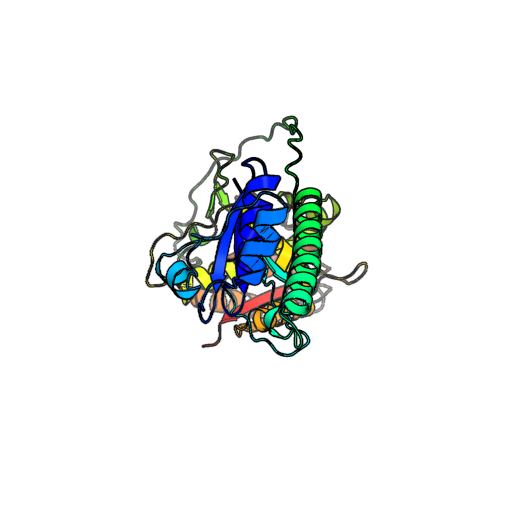3.150 1.00 85.25 280 VAL A N 1
ATOM 2260 C CA . VAL A 1 280 ? 20.279 3.044 -14.494 1.00 85.25 280 VAL A CA 1
ATOM 2261 C C . VAL A 1 280 ? 20.694 4.503 -14.378 1.00 85.25 280 VAL A C 1
ATOM 2263 O O . VAL A 1 280 ? 19.845 5.374 -14.208 1.00 85.25 280 VAL A O 1
ATOM 2266 N N . GLY A 1 281 ? 22.008 4.736 -14.397 1.00 72.88 281 GLY A N 1
ATOM 2267 C CA . GLY A 1 281 ? 22.595 6.061 -14.200 1.00 72.88 281 GLY A CA 1
ATOM 2268 C C . GLY A 1 281 ? 22.190 7.078 -15.267 1.00 72.88 281 GLY A C 1
ATOM 2269 O O . GLY A 1 281 ? 21.673 6.727 -16.336 1.00 72.88 281 GLY A O 1
ATOM 2270 N N . ASP A 1 282 ? 22.452 8.340 -14.962 1.00 72.94 282 ASP A N 1
ATOM 2271 C CA . ASP A 1 282 ? 22.291 9.456 -15.879 1.00 72.94 282 ASP A CA 1
ATOM 2272 C C . ASP A 1 282 ? 23.357 9.437 -16.987 1.00 72.94 282 ASP A C 1
ATOM 2274 O O . ASP A 1 282 ? 24.469 8.925 -16.842 1.00 72.94 282 ASP A O 1
ATOM 2278 N N . GLY A 1 283 ? 22.983 9.976 -18.144 1.00 66.94 283 GLY A N 1
ATOM 2279 C CA . GLY A 1 283 ? 23.820 10.016 -19.333 1.00 66.94 283 GLY A CA 1
ATOM 2280 C C . GLY A 1 283 ? 23.977 8.666 -20.045 1.00 66.94 283 GLY A C 1
ATOM 2281 O O . GLY A 1 283 ? 23.859 7.576 -19.482 1.00 66.94 283 GLY A O 1
ATOM 2282 N N . LEU A 1 284 ? 24.266 8.744 -21.344 1.00 74.25 284 LEU A N 1
ATOM 2283 C CA . LEU A 1 284 ? 24.422 7.568 -22.210 1.00 74.25 284 LEU A CA 1
ATOM 2284 C C . LEU A 1 284 ? 25.856 7.027 -22.230 1.00 74.25 284 LEU A C 1
ATOM 2286 O O . LEU A 1 284 ? 26.087 5.875 -22.584 1.00 74.25 284 LEU A O 1
ATOM 2290 N N . THR A 1 285 ? 26.832 7.836 -21.819 1.00 61.38 285 THR A N 1
ATOM 2291 C CA . THR A 1 285 ? 28.270 7.546 -21.942 1.00 61.38 285 THR A CA 1
ATOM 2292 C C . THR A 1 285 ? 28.732 6.318 -21.161 1.00 61.38 285 THR A C 1
ATOM 2294 O O . THR A 1 285 ? 29.748 5.726 -21.511 1.00 61.38 285 THR A O 1
ATOM 2297 N N . PHE A 1 286 ? 27.989 5.910 -20.130 1.00 61.22 286 PHE A N 1
ATOM 2298 C CA . PHE A 1 286 ? 28.311 4.752 -19.288 1.00 61.22 286 PHE A CA 1
ATOM 2299 C C . PHE A 1 286 ? 27.392 3.547 -19.535 1.00 61.22 286 PHE A C 1
ATOM 2301 O O . PHE A 1 286 ? 27.549 2.502 -18.901 1.00 61.22 286 PHE A O 1
ATOM 2308 N N . ARG A 1 287 ? 26.444 3.663 -20.473 1.00 71.62 287 ARG A N 1
ATOM 2309 C CA . ARG A 1 287 ? 25.474 2.614 -20.799 1.00 71.62 287 ARG A CA 1
ATOM 2310 C C . ARG A 1 287 ? 26.033 1.681 -21.860 1.00 71.62 287 ARG A C 1
ATOM 2312 O O . ARG A 1 287 ? 25.814 1.855 -23.052 1.00 71.62 287 ARG A O 1
ATOM 2319 N N . THR A 1 288 ? 26.802 0.697 -21.412 1.00 65.44 288 THR A N 1
ATOM 2320 C CA . THR A 1 288 ? 27.511 -0.223 -22.312 1.00 65.44 288 THR A CA 1
ATOM 2321 C C . THR A 1 288 ? 26.725 -1.492 -22.623 1.00 65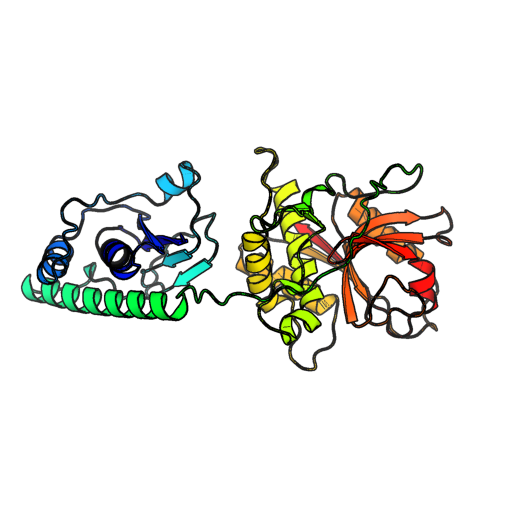.44 288 THR A C 1
ATOM 2323 O O . THR A 1 288 ? 26.887 -2.050 -23.705 1.00 65.44 288 THR A O 1
ATOM 2326 N N . ASN A 1 289 ? 25.877 -1.969 -21.703 1.00 80.81 289 ASN A N 1
ATOM 2327 C CA . ASN A 1 289 ? 25.129 -3.212 -21.880 1.00 80.81 289 ASN A CA 1
ATOM 2328 C C . ASN A 1 289 ? 23.881 -3.279 -20.975 1.00 80.81 289 ASN A C 1
ATOM 2330 O O . ASN A 1 289 ? 23.980 -3.093 -19.763 1.00 80.81 289 ASN A O 1
ATOM 2334 N N . LEU A 1 290 ? 22.729 -3.632 -21.557 1.00 86.56 290 LEU A N 1
ATOM 2335 C CA . LEU A 1 290 ? 21.454 -3.839 -20.854 1.00 86.56 290 LEU A CA 1
ATOM 2336 C C . LEU A 1 290 ? 21.364 -5.202 -20.136 1.00 86.56 290 LEU A C 1
ATOM 2338 O O . LEU A 1 290 ? 20.568 -5.361 -19.211 1.00 86.56 290 LEU A O 1
ATOM 2342 N N . SER A 1 291 ? 22.193 -6.180 -20.521 1.00 89.38 291 SER A N 1
ATOM 2343 C CA . SER A 1 291 ? 22.122 -7.579 -20.053 1.00 89.38 291 SER A CA 1
ATOM 2344 C C . SER A 1 291 ? 22.045 -7.755 -18.524 1.00 89.38 291 SER A C 1
ATOM 2346 O O . SER A 1 291 ? 21.269 -8.604 -18.073 1.00 89.38 291 SER A O 1
ATOM 2348 N N . PRO A 1 292 ? 22.778 -6.986 -17.687 1.00 88.56 292 PRO A N 1
ATOM 2349 C CA . PRO A 1 292 ? 22.656 -7.102 -16.232 1.00 88.56 292 PRO A CA 1
ATOM 2350 C C . PRO A 1 292 ? 21.241 -6.792 -15.719 1.00 88.56 292 PRO A C 1
ATOM 2352 O O . PRO A 1 292 ? 20.733 -7.499 -14.848 1.00 88.56 292 PRO A O 1
ATOM 2355 N N . TYR A 1 293 ? 20.576 -5.787 -16.296 1.00 91.75 293 TYR A N 1
ATOM 2356 C CA . TYR A 1 293 ? 19.208 -5.408 -15.938 1.00 91.75 293 TYR A CA 1
ATOM 2357 C C . TYR A 1 293 ? 18.192 -6.441 -16.436 1.00 91.75 293 TYR A C 1
ATOM 2359 O O . TYR A 1 293 ? 17.293 -6.814 -15.687 1.00 91.75 293 TYR A O 1
ATOM 2367 N N . VAL A 1 294 ? 18.380 -6.977 -17.650 1.00 93.19 294 VAL A N 1
ATOM 2368 C CA . VAL A 1 294 ? 17.564 -8.093 -18.171 1.00 93.19 294 VAL A CA 1
ATOM 2369 C C . VAL A 1 294 ? 17.642 -9.289 -17.226 1.00 93.19 294 VAL A C 1
ATOM 2371 O O . VAL A 1 294 ? 16.617 -9.820 -16.812 1.00 93.19 294 VAL A O 1
ATOM 2374 N N . THR A 1 295 ? 18.855 -9.651 -16.798 1.00 93.06 295 THR A N 1
ATOM 2375 C CA . THR A 1 295 ? 19.091 -10.771 -15.874 1.00 93.06 295 THR A CA 1
ATOM 2376 C C . THR A 1 295 ? 18.396 -10.541 -14.532 1.00 93.06 295 THR A C 1
ATOM 2378 O O . THR A 1 295 ? 17.800 -11.463 -13.975 1.00 93.06 295 THR A O 1
ATOM 2381 N N . PHE A 1 296 ? 18.449 -9.316 -14.004 1.00 93.31 296 PHE A N 1
ATOM 2382 C CA . PHE A 1 296 ? 17.756 -8.939 -12.773 1.00 93.31 296 PHE A CA 1
ATOM 2383 C C . PHE A 1 296 ? 16.236 -9.088 -12.899 1.00 93.31 296 PHE A C 1
ATOM 2385 O O . PHE A 1 296 ? 15.604 -9.683 -12.020 1.00 93.31 296 PHE A O 1
ATOM 2392 N N . ILE A 1 297 ? 15.657 -8.587 -13.995 1.00 95.62 297 ILE A N 1
ATOM 2393 C CA . ILE A 1 297 ? 14.214 -8.647 -14.245 1.00 95.62 297 ILE A CA 1
ATOM 2394 C C . ILE A 1 297 ? 13.781 -10.098 -14.438 1.00 95.62 297 ILE A C 1
ATOM 2396 O O . ILE A 1 297 ? 12.915 -10.575 -13.709 1.00 95.62 297 ILE A O 1
ATOM 2400 N N . GLU A 1 298 ? 14.430 -10.840 -15.338 1.00 93.75 298 GLU A N 1
ATOM 2401 C CA . GLU A 1 298 ? 14.119 -12.248 -15.579 1.00 93.75 298 GLU A CA 1
ATOM 2402 C C . GLU A 1 298 ? 14.224 -13.084 -14.307 1.00 93.75 298 GLU A C 1
ATOM 2404 O O . GLU A 1 298 ? 13.347 -13.898 -14.036 1.00 93.75 298 GLU A O 1
ATOM 2409 N N . LYS A 1 299 ? 15.282 -12.896 -13.506 1.00 92.69 299 LYS A N 1
ATOM 2410 C CA . LYS A 1 299 ? 15.442 -13.624 -12.244 1.00 92.69 299 LYS A CA 1
ATOM 2411 C C . LYS A 1 299 ? 14.308 -13.304 -11.275 1.00 92.69 299 LYS A C 1
ATOM 2413 O O . LYS A 1 299 ? 13.876 -14.203 -10.562 1.00 92.69 299 LYS A O 1
ATOM 2418 N N . SER A 1 300 ? 13.843 -12.060 -11.223 1.00 93.38 300 SER A N 1
ATOM 2419 C CA . SER A 1 300 ? 12.741 -11.660 -10.342 1.00 93.38 300 SER A CA 1
ATOM 2420 C C . SER A 1 300 ? 11.423 -12.288 -10.802 1.00 93.38 300 SER A C 1
ATOM 2422 O O . SER A 1 300 ? 10.808 -13.017 -10.029 1.00 93.38 300 SER A O 1
ATOM 2424 N N . ILE A 1 301 ? 11.076 -12.150 -12.086 1.00 93.25 301 ILE A N 1
ATOM 2425 C CA . ILE A 1 301 ? 9.842 -12.713 -12.655 1.00 93.25 301 ILE A CA 1
ATOM 2426 C C . ILE A 1 301 ? 9.838 -14.253 -12.595 1.00 93.25 301 ILE A C 1
ATOM 2428 O O . ILE A 1 301 ? 8.825 -14.842 -12.233 1.00 93.25 301 ILE A O 1
ATOM 2432 N N . LYS A 1 302 ? 10.974 -14.929 -12.844 1.00 90.75 302 LYS A N 1
ATOM 2433 C CA . LYS A 1 302 ? 11.116 -16.397 -12.686 1.00 90.75 302 LYS A CA 1
ATOM 2434 C C . LYS A 1 302 ? 10.883 -16.873 -11.247 1.00 90.75 302 LYS A C 1
ATOM 2436 O O . LYS A 1 302 ? 10.469 -18.009 -11.052 1.00 90.75 302 LYS A O 1
ATOM 2441 N N . ASN A 1 303 ? 11.176 -16.032 -10.253 1.00 88.00 303 ASN A N 1
ATOM 2442 C CA . ASN A 1 303 ? 10.882 -16.306 -8.841 1.00 88.00 303 ASN A CA 1
ATOM 2443 C C . ASN A 1 303 ? 9.497 -15.796 -8.424 1.00 88.00 303 ASN A C 1
ATOM 2445 O O . ASN A 1 303 ? 9.215 -15.733 -7.231 1.00 88.00 303 ASN A O 1
ATOM 2449 N N . ASP A 1 304 ? 8.656 -15.435 -9.395 1.00 88.38 304 ASP A N 1
ATOM 2450 C CA . ASP A 1 304 ? 7.314 -14.918 -9.174 1.00 88.38 304 ASP A CA 1
ATOM 2451 C C . ASP A 1 304 ? 7.307 -13.655 -8.299 1.00 88.38 304 ASP A C 1
ATOM 2453 O O . ASP A 1 304 ? 6.516 -13.505 -7.374 1.00 88.38 304 ASP A O 1
ATOM 2457 N N . LEU A 1 305 ? 8.241 -12.742 -8.569 1.00 90.00 305 LEU A N 1
ATOM 2458 C CA . LEU A 1 305 ? 8.335 -11.445 -7.907 1.00 90.00 305 LEU A CA 1
ATOM 2459 C C . LEU A 1 305 ? 8.142 -10.337 -8.947 1.00 90.00 305 LEU A C 1
ATOM 2461 O O . LEU A 1 305 ? 8.912 -10.302 -9.916 1.00 90.00 305 LEU A O 1
ATOM 2465 N N . PRO A 1 306 ? 7.167 -9.421 -8.773 1.00 93.25 306 PRO A N 1
ATOM 2466 C CA . PRO A 1 306 ? 7.064 -8.246 -9.627 1.00 93.25 306 PRO A CA 1
ATOM 2467 C C . PRO A 1 306 ? 8.337 -7.401 -9.528 1.00 93.25 306 PRO A C 1
ATOM 2469 O O . PRO A 1 306 ? 9.157 -7.565 -8.621 1.00 93.25 306 PRO A O 1
ATOM 2472 N N . VAL A 1 307 ? 8.515 -6.474 -10.466 1.00 96.75 307 VAL A N 1
ATOM 2473 C CA . VAL A 1 307 ? 9.623 -5.513 -10.425 1.00 96.75 307 VAL A CA 1
ATOM 2474 C C . VAL A 1 307 ? 9.057 -4.099 -10.438 1.00 96.75 307 VAL A C 1
ATOM 2476 O O . VAL A 1 307 ? 8.292 -3.736 -11.325 1.00 96.75 307 VAL A O 1
ATOM 2479 N N . SER A 1 308 ? 9.435 -3.286 -9.457 1.00 97.12 308 SER A N 1
ATOM 2480 C CA . SER A 1 308 ? 9.126 -1.854 -9.451 1.00 97.12 308 SER A CA 1
ATOM 2481 C C . SER A 1 308 ? 10.116 -1.148 -10.370 1.00 97.12 308 SER A C 1
ATOM 2483 O O . SER A 1 308 ? 11.322 -1.210 -10.135 1.00 97.12 308 SER A O 1
ATOM 2485 N N . PHE A 1 309 ? 9.626 -0.510 -11.424 1.00 97.69 309 PHE A N 1
ATOM 2486 C CA . PHE A 1 309 ? 10.428 0.134 -12.457 1.00 97.69 309 PHE A CA 1
ATOM 2487 C C . PHE A 1 309 ? 10.292 1.654 -12.356 1.00 97.69 309 PHE A C 1
ATOM 2489 O O . PHE A 1 309 ? 9.223 2.201 -12.602 1.00 97.69 309 PHE A O 1
ATOM 2496 N N . LEU A 1 310 ? 11.375 2.330 -11.979 1.00 96.06 310 LEU A N 1
ATOM 2497 C CA . LEU A 1 310 ? 11.473 3.783 -11.948 1.00 96.06 310 LEU A CA 1
ATOM 2498 C C . LEU A 1 310 ? 11.946 4.305 -13.301 1.00 96.06 310 LEU A C 1
ATOM 2500 O O . LEU A 1 310 ? 13.027 3.939 -13.762 1.00 96.06 310 LEU A O 1
ATOM 2504 N N . VAL A 1 311 ? 11.186 5.236 -13.862 1.00 95.81 311 VAL A N 1
ATOM 2505 C CA . VAL A 1 311 ? 11.542 6.018 -15.043 1.00 95.81 311 VAL A CA 1
ATOM 2506 C C . VAL A 1 311 ? 11.744 7.461 -14.603 1.00 95.81 311 VAL A C 1
ATOM 2508 O O . VAL A 1 311 ? 10.785 8.162 -14.297 1.00 95.81 311 VAL A O 1
ATOM 2511 N N . ILE A 1 312 ? 12.995 7.921 -14.547 1.00 90.62 312 ILE A N 1
ATOM 2512 C CA . ILE A 1 312 ? 13.284 9.347 -14.322 1.00 90.62 312 ILE A CA 1
ATOM 2513 C C . ILE A 1 312 ? 13.048 10.119 -15.617 1.00 90.62 312 ILE A C 1
ATOM 2515 O O . ILE A 1 312 ? 12.400 11.164 -15.607 1.00 90.62 312 ILE A O 1
ATOM 2519 N N . ASP A 1 313 ? 13.523 9.556 -16.724 1.00 88.75 313 ASP A N 1
ATOM 2520 C CA . ASP A 1 313 ? 13.371 10.088 -18.071 1.00 88.75 313 ASP A CA 1
ATOM 2521 C C . ASP A 1 313 ? 12.971 8.961 -19.027 1.00 88.75 313 ASP A C 1
ATOM 2523 O O . ASP A 1 313 ? 13.603 7.899 -19.046 1.00 88.75 313 ASP A O 1
ATOM 2527 N N . LYS A 1 314 ? 11.918 9.186 -19.808 1.00 94.50 314 LYS A N 1
ATOM 2528 C CA . LYS A 1 314 ? 11.356 8.222 -20.751 1.00 94.50 314 LYS A CA 1
ATOM 2529 C C . LYS A 1 314 ? 12.149 8.115 -22.056 1.00 94.50 314 LYS A C 1
ATOM 2531 O O . LYS A 1 314 ? 12.008 7.120 -22.765 1.00 94.50 314 LYS A O 1
ATOM 2536 N N . GLY A 1 315 ? 12.968 9.116 -22.389 1.00 93.38 315 GLY A N 1
ATOM 2537 C CA . GLY A 1 315 ? 13.614 9.195 -23.699 1.00 93.38 315 GLY A CA 1
ATOM 2538 C C . GLY A 1 315 ? 12.590 9.198 -24.842 1.00 93.38 315 GLY A C 1
ATOM 2539 O O . GLY A 1 315 ? 11.634 9.974 -24.838 1.00 93.38 315 GLY A O 1
ATOM 2540 N N . GLU A 1 316 ? 12.775 8.312 -25.820 1.00 94.88 316 GLU A N 1
ATOM 2541 C CA . GLU A 1 316 ? 11.888 8.175 -26.986 1.00 94.88 316 GLU A CA 1
ATOM 2542 C C . GLU A 1 316 ? 10.820 7.074 -26.832 1.00 94.88 316 GLU A C 1
ATOM 2544 O O . GLU A 1 316 ? 10.108 6.757 -27.789 1.00 94.88 316 GLU A O 1
ATOM 2549 N N . GLU A 1 317 ? 10.709 6.436 -25.667 1.00 96.06 317 GLU A N 1
ATOM 2550 C CA . GLU A 1 317 ? 9.686 5.418 -25.422 1.00 96.06 317 GLU A CA 1
ATOM 2551 C C . GLU A 1 317 ? 8.346 6.079 -25.057 1.00 96.06 317 GLU A C 1
ATOM 2553 O O . GLU A 1 317 ? 8.207 6.734 -24.024 1.00 96.06 317 GLU A O 1
ATOM 2558 N N . GLU A 1 318 ? 7.354 5.947 -25.940 1.00 93.31 318 GLU A N 1
ATOM 2559 C CA . GLU A 1 318 ? 6.078 6.668 -25.851 1.00 93.31 318 GLU A CA 1
ATOM 2560 C C . GLU A 1 318 ? 5.129 6.076 -24.809 1.00 93.31 318 GLU A C 1
ATOM 2562 O O . GLU A 1 318 ? 4.295 6.802 -24.270 1.00 93.31 318 GLU A O 1
ATOM 2567 N N . ASN A 1 319 ? 5.291 4.793 -24.475 1.00 93.75 319 ASN A N 1
ATOM 2568 C CA . ASN A 1 319 ? 4.460 4.119 -23.477 1.00 93.75 319 ASN A CA 1
ATOM 2569 C C . ASN A 1 319 ? 4.883 4.406 -22.027 1.00 93.75 319 ASN A C 1
ATOM 2571 O O . ASN A 1 319 ? 4.259 3.886 -21.099 1.00 93.75 319 ASN A O 1
ATOM 2575 N N . LEU A 1 320 ? 5.922 5.222 -21.830 1.00 94.75 320 LEU A N 1
ATOM 2576 C CA . LEU A 1 320 ? 6.428 5.647 -20.529 1.00 94.75 320 LEU A CA 1
ATOM 2577 C C . LEU A 1 320 ? 6.218 7.149 -20.300 1.00 94.75 320 LEU A C 1
ATOM 2579 O O . LEU A 1 320 ? 6.117 7.949 -21.231 1.00 94.75 320 LEU A O 1
ATOM 2583 N N . GLU A 1 321 ? 6.213 7.538 -19.032 1.00 93.19 321 GLU A N 1
ATOM 2584 C CA . GLU A 1 321 ? 6.125 8.916 -18.561 1.00 93.19 321 GLU A CA 1
ATOM 2585 C C . GLU A 1 321 ? 7.355 9.252 -17.712 1.00 93.19 321 GLU A C 1
ATOM 2587 O O . GLU A 1 321 ? 7.948 8.387 -17.063 1.00 93.19 321 GLU A O 1
ATOM 2592 N N . ASN A 1 322 ? 7.763 10.522 -17.733 1.00 91.94 322 ASN A N 1
ATOM 2593 C CA . ASN A 1 322 ? 8.880 10.991 -16.916 1.00 91.94 322 ASN A CA 1
ATOM 2594 C C . ASN A 1 322 ? 8.512 10.942 -15.434 1.00 91.94 322 ASN A C 1
ATOM 2596 O O . ASN A 1 322 ? 7.352 11.123 -15.074 1.00 91.94 322 ASN A O 1
ATOM 2600 N N . GLN A 1 323 ? 9.516 10.753 -14.579 1.00 91.25 323 GLN A N 1
ATOM 2601 C CA . GLN A 1 323 ? 9.360 10.746 -13.121 1.00 91.25 323 GLN A CA 1
ATOM 2602 C C . GLN A 1 323 ? 8.224 9.835 -12.629 1.00 91.25 323 GLN A C 1
ATOM 2604 O O . GLN A 1 323 ? 7.440 10.202 -11.755 1.00 91.25 323 GLN A O 1
ATOM 2609 N N . THR A 1 324 ? 8.129 8.637 -13.201 1.00 92.88 324 THR A N 1
ATOM 2610 C CA . THR A 1 324 ? 7.014 7.724 -12.951 1.00 92.88 324 THR A CA 1
ATOM 2611 C C . THR A 1 324 ? 7.510 6.336 -12.574 1.00 92.88 324 THR A C 1
ATOM 2613 O O . THR A 1 324 ? 8.494 5.826 -13.111 1.00 92.88 324 THR A O 1
ATOM 2616 N N . TRP A 1 325 ? 6.823 5.727 -11.612 1.00 95.12 325 TRP A N 1
ATOM 2617 C CA . TRP A 1 325 ? 7.000 4.332 -11.238 1.00 95.12 325 TRP A CA 1
ATOM 2618 C C . TRP A 1 325 ? 5.982 3.437 -11.944 1.00 95.12 325 TRP A C 1
ATOM 2620 O O . TRP A 1 325 ? 4.801 3.769 -12.019 1.00 95.12 325 TRP A O 1
ATOM 2630 N N . TYR A 1 326 ? 6.432 2.259 -12.367 1.00 96.06 326 TYR A N 1
ATOM 2631 C CA . TYR A 1 326 ? 5.612 1.222 -12.986 1.00 96.06 326 TYR A CA 1
ATOM 2632 C C . TYR A 1 326 ? 5.775 -0.133 -12.289 1.00 96.06 326 TYR A C 1
ATOM 2634 O O . TYR A 1 326 ? 6.845 -0.452 -11.769 1.00 96.06 326 TYR A O 1
ATOM 2642 N N . THR A 1 327 ? 4.732 -0.966 -12.312 1.00 96.00 327 THR A N 1
ATOM 2643 C CA . THR A 1 327 ? 4.830 -2.377 -11.903 1.00 96.00 327 THR A CA 1
ATOM 2644 C C . THR A 1 327 ? 5.088 -3.234 -13.139 1.00 96.00 327 THR A C 1
ATOM 2646 O O . THR A 1 327 ? 4.201 -3.397 -13.969 1.00 96.00 327 THR A O 1
ATOM 2649 N N . LEU A 1 328 ? 6.292 -3.782 -13.275 1.00 96.50 328 LEU A N 1
ATOM 2650 C CA . LEU A 1 328 ? 6.675 -4.683 -14.359 1.00 96.50 328 LEU A CA 1
ATOM 2651 C C . LEU A 1 328 ? 6.268 -6.118 -14.013 1.00 96.50 328 LEU A C 1
ATOM 2653 O O . LEU A 1 328 ? 6.624 -6.639 -12.951 1.00 96.50 328 LEU A O 1
ATOM 2657 N N . VAL A 1 329 ? 5.524 -6.741 -14.928 1.00 94.75 329 VAL A N 1
ATOM 2658 C CA . VAL A 1 329 ? 4.859 -8.039 -14.723 1.00 94.75 329 VAL A CA 1
ATOM 2659 C C . VAL A 1 329 ? 5.258 -9.110 -15.739 1.00 94.75 329 VAL A C 1
ATOM 2661 O O . VAL A 1 329 ? 5.017 -10.293 -15.500 1.00 94.75 329 VAL A O 1
ATOM 2664 N N . ALA A 1 330 ? 5.886 -8.728 -16.853 1.00 94.69 330 ALA A N 1
ATOM 2665 C CA . ALA A 1 330 ? 6.447 -9.671 -17.815 1.00 94.69 330 ALA A CA 1
ATOM 2666 C C . ALA A 1 330 ? 7.664 -9.095 -18.545 1.00 94.69 330 ALA A C 1
ATOM 2668 O O . ALA A 1 330 ? 7.828 -7.878 -18.649 1.00 94.69 330 ALA A O 1
ATOM 2669 N N . ILE A 1 331 ? 8.499 -9.987 -19.075 1.00 94.88 331 ILE A N 1
ATOM 2670 C CA . ILE A 1 331 ? 9.648 -9.665 -19.920 1.00 94.88 331 ILE A CA 1
ATOM 2671 C C . ILE A 1 331 ? 9.755 -10.654 -21.084 1.00 94.88 331 ILE A C 1
ATOM 2673 O O . ILE A 1 331 ? 9.520 -11.852 -20.937 1.00 94.88 331 ILE A O 1
ATOM 2677 N N . GLU A 1 332 ? 10.136 -10.142 -22.246 1.00 93.56 332 GLU A N 1
ATOM 2678 C CA . GLU A 1 332 ? 10.473 -10.904 -23.442 1.00 93.56 332 GLU A CA 1
ATOM 2679 C C . GLU A 1 332 ? 11.800 -10.373 -23.990 1.00 93.56 332 GLU A C 1
ATOM 2681 O O . GLU A 1 332 ? 11.900 -9.206 -24.372 1.00 93.56 332 GLU A O 1
ATOM 2686 N N . SER A 1 333 ? 12.823 -11.221 -24.009 1.00 88.69 333 SER A N 1
ATOM 2687 C CA . SER A 1 333 ? 14.187 -10.885 -24.419 1.00 88.69 333 SER A CA 1
ATOM 2688 C C . SER A 1 333 ? 14.650 -11.817 -25.546 1.00 88.69 333 SER A C 1
ATOM 2690 O O . SER A 1 333 ? 14.294 -12.994 -25.585 1.00 88.69 333 SER A O 1
ATOM 2692 N N . SER A 1 334 ? 15.433 -11.296 -26.495 1.00 84.25 334 SER A N 1
ATOM 2693 C CA . SER A 1 334 ? 16.220 -12.131 -27.412 1.00 84.25 334 SER A CA 1
ATOM 2694 C C . SER A 1 334 ? 17.503 -12.624 -26.737 1.00 84.25 334 SER A C 1
ATOM 2696 O O . SER A 1 334 ? 18.020 -11.954 -25.845 1.00 84.25 334 SER A O 1
ATOM 2698 N N . ASP A 1 335 ? 18.070 -13.739 -27.212 1.00 75.25 335 ASP A N 1
ATOM 2699 C CA . ASP A 1 335 ? 19.310 -14.328 -26.665 1.00 75.25 335 ASP A CA 1
ATOM 2700 C C . ASP A 1 335 ? 20.485 -13.333 -26.585 1.00 75.25 335 ASP A C 1
ATOM 2702 O O . ASP A 1 335 ? 21.327 -13.416 -25.694 1.00 75.25 335 ASP A O 1
ATOM 2706 N N . ASP A 1 336 ? 20.542 -12.364 -27.503 1.00 74.44 336 ASP A N 1
ATOM 2707 C CA . ASP A 1 336 ? 21.571 -11.319 -27.551 1.00 74.44 336 ASP A CA 1
ATOM 2708 C C . ASP A 1 336 ? 21.180 -10.015 -26.832 1.00 74.44 336 ASP A C 1
ATOM 2710 O O . ASP A 1 336 ? 21.901 -9.021 -26.924 1.00 74.44 336 ASP A O 1
ATOM 2714 N N . SER A 1 337 ? 20.036 -9.997 -26.139 1.00 72.94 337 SER A N 1
ATOM 2715 C CA . SER A 1 337 ? 19.454 -8.836 -25.452 1.00 72.94 337 SER A CA 1
ATOM 2716 C C . SER A 1 337 ? 19.275 -7.591 -26.329 1.00 72.94 337 SER A C 1
ATOM 2718 O O . SER A 1 337 ? 19.108 -6.500 -25.794 1.00 72.94 337 SER A O 1
ATOM 2720 N N . LYS A 1 338 ? 19.288 -7.703 -27.665 1.00 77.44 338 LYS A N 1
ATOM 2721 C CA . LYS A 1 338 ? 19.076 -6.547 -28.558 1.00 77.44 338 LYS A CA 1
ATOM 2722 C C . LYS A 1 338 ? 17.614 -6.158 -28.703 1.00 77.44 338 LYS A C 1
ATOM 2724 O O . LYS A 1 338 ? 17.325 -5.016 -29.041 1.00 77.44 338 LYS A O 1
ATOM 2729 N N . ARG A 1 339 ? 16.700 -7.100 -28.474 1.00 87.62 339 ARG A N 1
ATOM 2730 C CA . ARG A 1 339 ? 15.259 -6.852 -28.411 1.00 87.62 339 ARG A CA 1
ATOM 2731 C C . ARG A 1 339 ? 14.787 -7.259 -27.032 1.00 87.62 339 ARG A C 1
ATOM 2733 O O . ARG A 1 339 ? 14.812 -8.443 -26.708 1.00 87.62 339 ARG A O 1
ATOM 2740 N N . VAL A 1 340 ? 14.409 -6.274 -26.228 1.00 93.12 340 VAL A N 1
ATOM 2741 C CA . VAL A 1 340 ? 13.918 -6.495 -24.869 1.00 93.12 340 VAL A CA 1
ATOM 2742 C C . VAL A 1 340 ? 12.647 -5.697 -24.700 1.00 93.12 340 VAL A C 1
ATOM 2744 O O . VAL A 1 340 ? 12.671 -4.470 -24.714 1.00 93.12 340 VAL A O 1
ATOM 2747 N N . PHE A 1 341 ? 11.544 -6.405 -24.521 1.00 95.31 341 PHE A N 1
ATOM 2748 C CA . PHE A 1 341 ? 10.255 -5.814 -24.231 1.00 95.31 341 PHE A CA 1
ATOM 2749 C C . PHE A 1 341 ? 9.810 -6.204 -22.836 1.00 95.31 341 PHE A C 1
ATOM 2751 O O . PHE A 1 341 ? 9.990 -7.346 -22.416 1.00 95.31 341 PHE A O 1
ATOM 2758 N N . VAL A 1 342 ? 9.188 -5.266 -22.140 1.00 96.25 342 VAL A N 1
ATOM 2759 C CA . VAL A 1 342 ? 8.596 -5.513 -20.829 1.00 96.25 342 VAL A CA 1
ATOM 2760 C C . VAL A 1 342 ? 7.146 -5.074 -20.838 1.00 96.25 342 VAL A C 1
ATOM 2762 O O . VAL A 1 342 ? 6.797 -4.094 -21.494 1.00 96.25 342 VAL A O 1
ATOM 2765 N N . ASP A 1 343 ? 6.305 -5.804 -20.119 1.00 95.31 343 ASP A N 1
ATOM 2766 C CA . ASP A 1 343 ? 4.918 -5.412 -19.918 1.00 95.31 343 ASP A CA 1
ATOM 2767 C C . ASP A 1 343 ? 4.795 -4.803 -18.516 1.00 95.31 343 ASP A C 1
ATOM 2769 O O . ASP A 1 343 ? 5.241 -5.387 -17.519 1.00 95.31 343 ASP A O 1
ATOM 2773 N N . VAL A 1 344 ? 4.219 -3.604 -18.451 1.00 94.81 344 VAL A N 1
ATOM 2774 C CA . VAL A 1 344 ? 4.073 -2.816 -17.227 1.00 94.81 344 VAL A CA 1
ATOM 2775 C C . VAL A 1 344 ? 2.617 -2.446 -16.986 1.00 94.81 344 VAL A C 1
ATOM 2777 O O . VAL A 1 344 ? 1.873 -2.161 -17.923 1.00 94.81 344 VAL A O 1
ATOM 2780 N N . LEU A 1 345 ? 2.209 -2.421 -15.721 1.00 91.31 345 LEU A N 1
ATOM 2781 C CA . LEU A 1 345 ? 0.900 -1.911 -15.331 1.00 91.31 345 LEU A CA 1
ATOM 2782 C C . LEU A 1 345 ? 0.902 -0.381 -15.415 1.00 91.31 345 LEU A C 1
ATOM 2784 O O . LEU A 1 345 ? 1.747 0.280 -14.809 1.00 91.31 345 LEU A O 1
ATOM 2788 N N . SER A 1 346 ? -0.059 0.162 -16.154 1.00 79.06 346 SER A N 1
ATOM 2789 C CA . SER A 1 346 ? -0.432 1.576 -16.208 1.00 79.06 346 SER A CA 1
ATOM 2790 C C . SER A 1 346 ? -1.909 1.671 -15.819 1.00 79.06 346 SER A C 1
ATOM 2792 O O . SER A 1 346 ? -2.637 0.709 -16.015 1.00 79.06 346 SER A O 1
ATOM 2794 N N . GLU A 1 347 ? -2.367 2.789 -15.254 1.00 69.31 347 GLU A N 1
ATOM 2795 C CA . GLU A 1 347 ? -3.629 2.889 -14.489 1.00 69.31 347 GLU A CA 1
ATOM 2796 C C . GLU A 1 347 ? -4.862 2.138 -15.036 1.00 69.31 347 GLU A C 1
ATOM 2798 O O . GLU A 1 347 ? -5.693 1.680 -14.251 1.00 69.31 347 GLU A O 1
ATOM 2803 N N . ASN A 1 348 ? -4.992 2.018 -16.360 1.00 69.50 348 ASN A N 1
ATOM 2804 C CA . ASN A 1 348 ? -6.124 1.373 -17.028 1.00 69.50 348 ASN A CA 1
ATOM 2805 C C . ASN A 1 348 ? -5.766 0.100 -17.805 1.00 69.50 348 ASN A C 1
ATOM 2807 O O . ASN A 1 348 ? -6.659 -0.635 -18.222 1.00 69.50 348 ASN A O 1
ATOM 2811 N N . GLU A 1 349 ? -4.486 -0.166 -18.041 1.00 80.25 349 GLU A N 1
ATOM 2812 C CA . GLU A 1 349 ? -4.064 -1.181 -18.998 1.00 80.25 349 GLU A CA 1
ATOM 2813 C C . GLU A 1 349 ? -2.645 -1.680 -18.742 1.00 80.25 349 GLU A C 1
ATOM 2815 O O . GLU A 1 349 ? -1.842 -1.085 -18.026 1.00 80.25 349 GLU A O 1
ATOM 2820 N N . ILE A 1 350 ? -2.313 -2.784 -19.397 1.00 88.06 350 ILE A N 1
ATOM 2821 C CA . ILE A 1 350 ? -0.949 -3.288 -19.436 1.00 88.06 350 ILE A CA 1
ATOM 2822 C C . ILE A 1 350 ? -0.290 -2.733 -20.695 1.00 88.06 350 ILE A C 1
ATOM 2824 O O . ILE A 1 350 ? -0.675 -3.086 -21.813 1.00 88.06 350 ILE A O 1
ATOM 2828 N N . LYS A 1 351 ? 0.711 -1.872 -20.515 1.00 91.44 351 LYS A N 1
ATOM 2829 C CA . LYS A 1 351 ? 1.479 -1.278 -21.611 1.00 91.44 351 LYS A CA 1
ATOM 2830 C C . LYS A 1 351 ? 2.705 -2.120 -21.907 1.00 91.44 351 LYS A C 1
ATOM 2832 O O . LYS A 1 351 ? 3.361 -2.623 -20.998 1.00 91.44 351 LYS A O 1
ATOM 2837 N N . ARG A 1 352 ? 3.041 -2.234 -23.190 1.00 94.06 352 ARG A N 1
ATOM 2838 C CA . ARG A 1 352 ? 4.270 -2.887 -23.637 1.00 94.06 352 ARG A CA 1
ATOM 2839 C C . ARG A 1 352 ? 5.330 -1.845 -23.950 1.00 94.06 352 ARG A C 1
ATOM 2841 O O . ARG A 1 352 ? 5.090 -0.941 -24.739 1.00 94.06 352 ARG A O 1
ATOM 2848 N N . VAL A 1 353 ? 6.501 -2.008 -23.364 1.00 96.25 353 VAL A N 1
ATOM 2849 C CA . VAL A 1 353 ? 7.596 -1.037 -23.377 1.00 96.25 353 VAL A CA 1
ATOM 2850 C C . VAL A 1 353 ? 8.800 -1.665 -24.065 1.00 96.25 353 VAL A C 1
ATOM 2852 O O . VAL A 1 353 ? 9.175 -2.788 -23.720 1.00 96.25 353 VAL A O 1
ATOM 2855 N N . ASP A 1 354 ? 9.415 -0.967 -25.023 1.00 96.25 354 ASP A N 1
ATOM 2856 C CA . ASP A 1 354 ? 10.717 -1.356 -25.566 1.00 96.25 354 ASP A CA 1
ATOM 2857 C C . ASP A 1 354 ? 11.814 -0.882 -24.604 1.00 96.25 354 ASP A C 1
ATOM 2859 O O . ASP A 1 354 ? 12.220 0.284 -24.569 1.00 96.25 354 ASP A O 1
ATOM 2863 N N . LEU A 1 355 ? 12.284 -1.808 -23.769 1.00 95.19 355 LEU A N 1
ATOM 2864 C CA . LEU A 1 355 ? 13.249 -1.498 -22.724 1.00 95.19 355 LEU A CA 1
ATOM 2865 C C . LEU A 1 355 ? 14.610 -1.112 -23.310 1.00 95.19 355 LEU A C 1
ATOM 2867 O O . LEU A 1 355 ? 15.323 -0.308 -22.710 1.00 95.19 355 LEU A O 1
ATOM 2871 N N . MET A 1 356 ? 14.971 -1.656 -24.478 1.00 92.50 356 MET A N 1
ATOM 2872 C CA . MET A 1 356 ? 16.213 -1.289 -25.155 1.00 92.50 356 MET A CA 1
ATOM 2873 C C . MET A 1 356 ? 16.131 0.138 -25.697 1.00 92.50 356 MET A C 1
ATOM 2875 O O . MET A 1 356 ? 17.058 0.919 -25.479 1.00 92.50 356 MET A O 1
ATOM 2879 N N . LYS A 1 357 ? 15.009 0.506 -26.329 1.00 93.88 357 LYS A N 1
ATOM 2880 C CA . LYS A 1 357 ? 14.770 1.878 -26.797 1.00 93.88 357 LYS A CA 1
ATOM 2881 C C . LYS A 1 357 ? 14.838 2.877 -25.644 1.00 93.88 357 LYS A C 1
ATOM 2883 O O . LYS A 1 357 ? 15.575 3.861 -25.735 1.00 93.88 357 LYS A O 1
ATOM 2888 N N . TRP A 1 358 ? 14.136 2.606 -24.541 1.00 95.19 358 TRP A N 1
ATOM 2889 C CA . TRP A 1 358 ? 14.215 3.433 -23.333 1.00 95.19 358 TRP A CA 1
ATOM 2890 C C . TRP A 1 358 ? 15.660 3.549 -22.823 1.00 95.19 358 TRP A C 1
ATOM 2892 O O . TRP A 1 358 ? 16.165 4.653 -22.618 1.00 95.19 358 TRP A O 1
ATOM 2902 N N . TYR A 1 359 ? 16.369 2.425 -22.687 1.00 90.75 359 TYR A N 1
ATOM 2903 C CA . TYR A 1 359 ? 17.736 2.399 -22.166 1.00 90.75 359 TYR A CA 1
ATOM 2904 C C . TYR A 1 359 ? 18.738 3.174 -23.035 1.00 90.75 359 TYR A C 1
ATOM 2906 O O . TYR A 1 359 ? 19.667 3.782 -22.502 1.00 90.75 359 TYR A O 1
ATOM 2914 N N . GLN A 1 360 ? 18.564 3.181 -24.357 1.00 90.06 360 GLN A N 1
ATOM 2915 C CA . GLN A 1 360 ? 19.460 3.871 -25.290 1.00 90.06 360 GLN A CA 1
ATOM 2916 C C . GLN A 1 360 ? 19.167 5.366 -25.442 1.00 90.06 360 GLN A C 1
ATOM 2918 O O . GLN A 1 360 ? 20.060 6.110 -25.839 1.00 90.06 360 GLN A O 1
ATOM 2923 N N . THR A 1 361 ? 17.942 5.806 -25.146 1.00 91.00 361 THR A N 1
ATOM 2924 C CA . THR A 1 361 ? 17.496 7.183 -25.429 1.00 91.00 361 THR A CA 1
ATOM 2925 C C . THR A 1 361 ? 17.235 8.017 -24.177 1.00 91.00 361 THR A C 1
ATOM 2927 O O . THR A 1 361 ? 17.306 9.240 -24.239 1.00 91.00 361 THR A O 1
ATOM 2930 N N . SER A 1 362 ? 16.982 7.388 -23.026 1.00 89.31 362 SER A N 1
ATOM 2931 C CA . SER A 1 362 ? 16.781 8.081 -21.750 1.00 89.31 362 SER A CA 1
ATOM 2932 C C . SER A 1 362 ? 18.079 8.737 -21.271 1.00 89.31 362 SER A C 1
ATOM 2934 O O . SER A 1 362 ? 19.074 8.053 -21.049 1.00 89.31 362 SER A O 1
ATOM 2936 N N . LEU A 1 363 ? 18.083 10.046 -21.045 1.00 84.62 363 LEU A N 1
ATOM 2937 C CA . LEU A 1 363 ? 19.217 10.787 -20.491 1.00 84.62 363 LEU A CA 1
ATOM 2938 C C . LEU A 1 363 ? 19.220 10.758 -18.959 1.00 84.62 363 LEU A C 1
ATOM 2940 O O . LEU A 1 363 ? 20.284 10.661 -18.358 1.00 84.62 363 LEU A O 1
ATOM 2944 N N . GLY A 1 364 ? 18.046 10.810 -18.327 1.00 77.19 364 GLY A N 1
ATOM 2945 C CA . GLY A 1 364 ? 17.903 10.792 -16.863 1.00 77.19 364 GLY A CA 1
ATOM 2946 C C . GLY A 1 364 ? 17.948 9.398 -16.225 1.00 77.19 364 GLY A C 1
ATOM 2947 O O . GLY A 1 364 ? 18.190 9.281 -15.028 1.00 77.19 364 GLY A O 1
ATOM 2948 N N . GLY A 1 365 ? 17.731 8.337 -17.008 1.00 87.56 365 GLY A N 1
ATOM 2949 C CA . GLY A 1 365 ? 17.783 6.959 -16.524 1.00 87.56 365 GLY A CA 1
ATOM 2950 C C . GLY A 1 365 ? 16.617 6.591 -15.612 1.00 87.56 365 GLY A C 1
ATOM 2951 O O . GLY A 1 365 ? 15.461 6.925 -15.886 1.00 87.56 365 GLY A O 1
ATOM 2952 N N . GLY A 1 366 ? 16.915 5.839 -14.555 1.00 91.88 366 GLY A N 1
ATOM 2953 C CA . GLY A 1 366 ? 15.903 5.235 -13.696 1.00 91.88 366 GLY A CA 1
ATOM 2954 C C . GLY A 1 366 ? 16.437 4.056 -12.896 1.00 91.88 366 GLY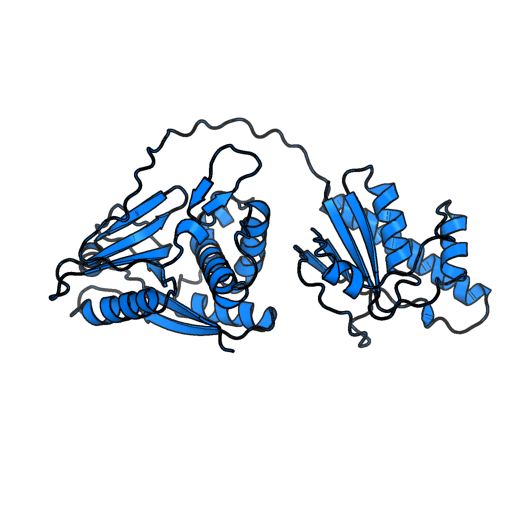 A C 1
ATOM 2955 O O . GLY A 1 366 ? 17.574 4.066 -12.423 1.00 91.88 366 GLY A O 1
ATOM 2956 N N . GLY A 1 367 ? 15.635 3.007 -12.754 1.00 93.50 367 GLY A N 1
ATOM 2957 C CA . GLY A 1 367 ? 16.103 1.776 -12.132 1.00 93.50 367 GLY A CA 1
ATOM 2958 C C . GLY A 1 367 ? 15.003 0.790 -11.780 1.00 93.50 367 GLY A C 1
ATOM 2959 O O . GLY A 1 367 ? 13.832 1.002 -12.064 1.00 93.50 367 GLY A O 1
ATOM 2960 N N . PHE A 1 368 ? 15.400 -0.305 -11.150 1.00 96.69 368 PHE A N 1
ATOM 2961 C CA . PHE A 1 368 ? 14.536 -1.441 -10.856 1.00 96.69 368 PHE A CA 1
ATOM 2962 C C . PHE A 1 368 ? 14.669 -1.829 -9.391 1.00 96.69 368 PHE A C 1
ATOM 2964 O O . PHE A 1 368 ? 15.778 -1.821 -8.861 1.00 96.69 368 PHE A O 1
ATOM 2971 N N . VAL A 1 369 ? 13.565 -2.209 -8.753 1.00 96.50 369 VAL A N 1
ATOM 2972 C CA . VAL A 1 369 ? 13.528 -2.725 -7.379 1.00 96.50 369 VAL A CA 1
ATOM 2973 C C . VAL A 1 369 ? 12.723 -4.019 -7.355 1.00 96.50 369 VAL A C 1
ATOM 2975 O O . VAL A 1 369 ? 11.637 -4.096 -7.925 1.00 96.50 369 VAL A O 1
ATOM 2978 N N . SER A 1 370 ? 13.250 -5.039 -6.687 1.00 93.81 370 SER A N 1
ATOM 2979 C CA . SER A 1 370 ? 12.560 -6.292 -6.399 1.00 93.81 370 SER A CA 1
ATOM 2980 C C . SER A 1 370 ? 12.812 -6.676 -4.945 1.00 93.81 370 SER A C 1
ATOM 2982 O O . SER A 1 370 ? 13.953 -6.713 -4.485 1.00 93.81 370 SER A O 1
ATOM 2984 N N . SER A 1 371 ? 11.733 -6.973 -4.244 1.00 88.12 371 SER A N 1
ATOM 2985 C CA . SER A 1 371 ? 11.665 -7.321 -2.831 1.00 88.12 371 SER A CA 1
ATOM 2986 C C . SER A 1 371 ? 11.142 -8.744 -2.646 1.00 88.12 371 SER A C 1
ATOM 2988 O O . SER A 1 371 ? 10.195 -9.161 -3.311 1.00 88.12 371 SER A O 1
ATOM 2990 N N . VAL A 1 372 ? 11.720 -9.496 -1.720 1.00 84.75 372 VAL A N 1
ATOM 2991 C CA . VAL A 1 372 ? 11.225 -10.823 -1.329 1.00 84.75 372 VAL A CA 1
ATOM 2992 C C . VAL A 1 372 ? 10.882 -10.804 0.156 1.00 84.75 372 VAL A C 1
ATOM 2994 O O . VAL A 1 372 ? 11.621 -10.191 0.921 1.00 84.75 372 VAL A O 1
ATOM 2997 N N . LEU A 1 373 ? 9.776 -11.433 0.571 1.00 75.38 373 LEU A N 1
ATOM 2998 C CA . LEU A 1 373 ? 9.516 -11.617 2.003 1.00 75.38 373 LEU A CA 1
ATOM 2999 C C . LEU A 1 373 ? 10.506 -12.642 2.557 1.00 75.38 373 LEU A C 1
ATOM 3001 O O . LEU A 1 373 ? 10.725 -13.702 1.961 1.00 75.38 373 LEU A O 1
ATOM 3005 N N . GLU A 1 374 ? 11.087 -12.326 3.703 1.00 75.44 374 GLU A N 1
ATOM 3006 C CA . GLU A 1 374 ? 11.873 -13.279 4.477 1.00 75.44 374 GLU A CA 1
ATOM 3007 C C . GLU A 1 374 ? 10.955 -14.019 5.457 1.00 75.44 374 GLU A C 1
ATOM 3009 O O . GLU A 1 374 ? 9.965 -13.467 5.941 1.00 75.44 374 GLU A O 1
ATOM 3014 N N . LYS A 1 375 ? 11.251 -15.302 5.683 1.00 58.47 375 LYS A N 1
ATOM 3015 C CA . LYS A 1 375 ? 10.468 -16.175 6.566 1.00 58.47 375 LYS A CA 1
ATOM 3016 C C . LYS A 1 375 ? 10.760 -15.940 8.037 1.00 58.47 375 LYS A C 1
ATOM 3018 O O . LYS A 1 375 ? 11.938 -15.661 8.354 1.00 58.47 375 LYS A O 1
#

Foldseek 3Di:
DFEEEEEEAALQALRLLLQQLLVVVVPPVYHYDYAHQHHDHRDVLLQVLCVVVPGHCPPPGHHHLVVCVVVVHAGQEYEYAAQVVVPRDIDDRPRYLYYHYPNADDLVPQDDDPVSSSVSSNVSSVVSNVVSVVVCVVPPPDPDDDDDDDDDDDDDDPDPDDDFKFFFPCQVLQWADAPVDPDTKRFAAQVLDPDPVSNVQQQLLRQLLSQVSQQCCPPVPPPDPDPHHYRSSSSSSSVLLCVQQGDDVPDAHDPVSSQRSSQVSCVVVPFGKDKDKDFLAAAQPPLDDCVVVVCVCCVQSVVSGWKWWAACFQFPKPQDDHRHIWTWGMWGADPRRCFIWTWTGDGHDTDITRVNNRSNGGRHTTIIMTMHTDD

Radius of gyration: 25.27 Å; chains: 1; bounding box: 58×41×76 Å